Protein AF-A0A4W3HS14-F1 (afdb_monomer_lite)

Sequence (256 aa):
MDSLKFRRQELKYKEGELKEQIVKFEKFLKENDSKRKRAYNKANMEQELIKQKERDILKLLQEMDRIIQQNIKLKKKLQKYAIYLNYMEQVTQLSEEFQEPTVAKARFETLIITRDDLLMSEGENQAAIKEIKNRLTKFVKQKSNDILMYNNDLTNKQNQLERAKMHTMKLEASWTVIQNTAAKRTLVLGTVRMAVQNLHNIVKKEQGLLMECPVGEINGQLDTIQQYLLDLKEMLIDIYKRDTVISASTLLFLKK

Organism: Callorhinchus milii (NCBI:txid7868)

Radius of gyration: 85.55 Å; chains: 1; bounding box: 167×88×229 Å

Secondary structure (DSSP, 8-state):
--HHHHHHHHHHHHHHHHHHHHHHHHHHHHHHHHHHHHHHHHHHHHHHHHHHHHHHHHHHHHHHHHHHHHHHHHHHHHHHHHHHHHHHHHHHHH-SS-SSHHHHHHHHHHHHHHHHHHHHHHHHHHHHHHHHHHHHHHHHHHHHHHHHHHHHHHHHHHHHHHHHHHHHHHHHHHHHHHHHHHHHHHHHHHHHHHHHHHHHHHHHHHHT------TT-HHHHHHHHHHHHHHHHHHHHHHHHHHHHHHHHHHHHT--

pLDDT: mean 87.83, std 13.42, range [42.78, 98.5]

Foldseek 3Di:
DVVVVVVVVVVVVVVVVVVVVVVVVVVVVVVVVVVVVVVVVVVVVVVVVVVVVVVVVVVVVVVVVVVVVVVVVVVVVCVVCVVVLVVLCVVQVVDPVHVHSVVVVVVVVVVVVVVVVVVVVVVVVVVVVVVVVVVVVVVVVVVVVVVVVVVVVVVVVVVVVVVVVVVVVVVVVVVVVVVVVVVVVVVVVVVVLVVLVVLLVVLCVVVVDPDDDDSPCSVVSVVSSVVSVVVVVVVVVVVVVVVVVVVVVVVVVVPD

InterPro domains:
  IPR025252 Domain of unknown function DUF4200 [PF13863] (1-93)
  IPR051147 Cilia- and flagella-associated domain-containing protein [PTHR21683] (1-234)

Structure (mmCIF, N/CA/C/O backbone):
data_AF-A0A4W3HS14-F1
#
_entry.id   AF-A0A4W3HS14-F1
#
loop_
_atom_site.group_PDB
_atom_site.id
_atom_site.type_symbol
_atom_site.label_atom_id
_atom_site.label_alt_id
_atom_site.label_comp_id
_atom_site.label_asym_id
_atom_site.label_entity_id
_atom_site.label_seq_id
_atom_site.pdbx_PDB_ins_code
_atom_site.Cartn_x
_atom_site.Cartn_y
_atom_site.Cartn_z
_atom_site.occupancy
_atom_site.B_iso_or_equiv
_atom_site.auth_seq_id
_atom_site.auth_comp_id
_atom_site.auth_asym_id
_atom_site.auth_atom_id
_atom_site.pdbx_PDB_model_num
ATOM 1 N N . MET A 1 1 ? -63.040 -62.263 114.143 1.00 51.50 1 MET A N 1
ATOM 2 C CA . MET A 1 1 ? -61.989 -62.168 113.098 1.00 51.50 1 MET A CA 1
ATOM 3 C C . MET A 1 1 ? -62.272 -61.051 112.078 1.00 51.50 1 MET A C 1
ATOM 5 O O . MET A 1 1 ? -61.454 -60.833 111.190 1.00 51.50 1 MET A O 1
ATOM 9 N N . ASP A 1 2 ? -63.374 -60.303 112.217 1.00 57.50 2 ASP A N 1
ATOM 10 C CA . ASP A 1 2 ? -63.930 -59.492 111.120 1.00 57.50 2 ASP A CA 1
ATOM 11 C C . ASP A 1 2 ? -63.542 -58.000 111.154 1.00 57.50 2 ASP A C 1
ATOM 13 O O . ASP A 1 2 ? -63.411 -57.381 110.101 1.00 57.50 2 ASP A O 1
ATOM 17 N N . SER A 1 3 ? -63.211 -57.437 112.324 1.00 59.34 3 SER A N 1
ATOM 18 C CA . SER A 1 3 ? -62.750 -56.036 112.457 1.00 59.34 3 SER A CA 1
ATOM 19 C C . SER A 1 3 ? -61.371 -55.789 111.807 1.00 59.34 3 SER A C 1
ATOM 21 O O . SER A 1 3 ? -61.165 -54.802 111.097 1.00 59.34 3 SER A O 1
ATOM 23 N N . LEU A 1 4 ? -60.446 -56.746 111.945 1.00 60.09 4 LEU A N 1
ATOM 24 C CA . LEU A 1 4 ? -59.123 -56.719 111.305 1.00 60.09 4 LEU A CA 1
ATOM 25 C C . LEU A 1 4 ? -59.199 -56.847 109.775 1.00 60.09 4 LEU A C 1
ATOM 27 O O . LEU A 1 4 ? -58.346 -56.304 109.069 1.00 60.09 4 LEU A O 1
ATOM 31 N N . LYS A 1 5 ? -60.222 -57.536 109.250 1.00 66.19 5 LYS A N 1
ATOM 32 C CA . LYS A 1 5 ? -60.463 -57.647 107.804 1.00 66.19 5 LYS A CA 1
ATOM 33 C C . LYS A 1 5 ? -60.993 -56.332 107.232 1.00 66.19 5 LYS A C 1
ATOM 35 O O . LYS A 1 5 ? -60.454 -55.871 106.231 1.00 66.19 5 LYS A O 1
ATOM 40 N N . PHE A 1 6 ? -61.948 -55.693 107.910 1.00 70.62 6 PHE A N 1
ATOM 41 C CA . PHE A 1 6 ? -62.519 -54.410 107.486 1.00 70.62 6 PHE A CA 1
ATOM 42 C C . PHE A 1 6 ? -61.465 -53.292 107.461 1.00 70.62 6 PHE A C 1
ATOM 44 O O . PHE A 1 6 ? -61.328 -52.583 106.466 1.00 70.62 6 PHE A O 1
ATOM 51 N N . ARG A 1 7 ? -60.618 -53.203 108.500 1.00 73.75 7 ARG A N 1
ATOM 52 C CA . ARG A 1 7 ? -59.518 -52.223 108.550 1.00 73.75 7 ARG A CA 1
ATOM 53 C C . ARG A 1 7 ? -58.451 -52.468 107.479 1.00 73.75 7 ARG A C 1
ATOM 55 O O . ARG A 1 7 ? -57.928 -51.511 106.915 1.00 73.75 7 ARG A O 1
ATOM 62 N N . ARG A 1 8 ? -58.148 -53.733 107.154 1.00 73.69 8 ARG A N 1
ATOM 63 C CA . ARG A 1 8 ? -57.271 -54.088 106.019 1.00 73.69 8 ARG A CA 1
ATOM 64 C C . ARG A 1 8 ? -57.873 -53.696 104.669 1.00 73.69 8 ARG A C 1
ATOM 66 O O . ARG A 1 8 ? -57.128 -53.320 103.770 1.00 73.69 8 ARG A O 1
ATOM 73 N N . GLN A 1 9 ? -59.190 -53.797 104.517 1.00 77.81 9 GLN A N 1
ATOM 74 C CA . GLN A 1 9 ? -59.894 -53.436 103.287 1.00 77.81 9 GLN A CA 1
ATOM 75 C C . GLN A 1 9 ? -59.942 -51.915 103.094 1.00 77.81 9 GLN A C 1
ATOM 77 O O . GLN A 1 9 ? -59.647 -51.431 102.006 1.00 77.81 9 GLN A O 1
ATOM 82 N N . GLU A 1 10 ? -60.200 -51.166 104.168 1.00 80.00 10 GLU A N 1
ATOM 83 C CA . GLU A 1 10 ? -60.162 -49.699 104.181 1.00 80.00 10 GLU A CA 1
ATOM 84 C C . GLU A 1 10 ? -58.748 -49.162 103.895 1.00 80.00 10 GLU A C 1
ATOM 86 O O . GLU A 1 10 ? -58.580 -48.242 103.097 1.00 80.00 10 GLU A O 1
ATOM 91 N N . LEU A 1 11 ? -57.714 -49.774 104.492 1.00 78.06 11 LEU A N 1
ATOM 92 C CA . LEU A 1 11 ? -56.315 -49.447 104.197 1.00 78.06 11 LEU A CA 1
ATOM 93 C C . LEU A 1 11 ? -55.962 -49.723 102.735 1.00 78.06 11 LEU A C 1
ATOM 95 O O . LEU A 1 11 ? -55.353 -48.870 102.104 1.00 78.06 11 LEU A O 1
ATOM 99 N N . LYS A 1 12 ? -56.393 -50.859 102.170 1.00 80.12 12 LYS A N 1
ATOM 100 C CA . LYS A 1 12 ? -56.197 -51.154 100.741 1.00 80.12 12 LYS A CA 1
ATOM 101 C C . LYS A 1 12 ? -56.906 -50.156 99.828 1.00 80.12 12 LYS A C 1
ATOM 103 O O . LYS A 1 12 ? -56.355 -49.804 98.791 1.00 80.12 12 LYS A O 1
ATOM 108 N N . TYR A 1 13 ? -58.106 -49.708 100.196 1.00 83.56 13 TYR A N 1
ATOM 109 C CA . TYR A 1 13 ? -58.845 -48.710 99.426 1.00 83.56 13 TYR A CA 1
ATOM 110 C C . TYR A 1 13 ? -58.135 -47.350 99.451 1.00 83.56 13 TYR A C 1
ATOM 112 O O . TYR A 1 13 ? -57.849 -46.792 98.395 1.00 83.56 13 TYR A O 1
ATOM 120 N N . LYS A 1 14 ? -57.745 -46.871 100.641 1.00 83.44 14 LYS A N 1
ATOM 121 C CA . LYS A 1 14 ? -56.976 -45.625 100.802 1.00 83.44 14 LYS A CA 1
ATOM 122 C C . LYS A 1 14 ? -55.606 -45.688 100.126 1.00 83.44 14 LYS A C 1
ATOM 124 O O . LYS A 1 14 ? -55.170 -44.705 99.539 1.00 83.44 14 LYS A O 1
ATOM 129 N N . GLU A 1 15 ? -54.934 -46.837 100.170 1.00 82.50 15 GLU A N 1
ATOM 130 C CA . GLU A 1 15 ? -53.681 -47.064 99.443 1.00 82.50 15 GLU A CA 1
ATOM 131 C C . GLU A 1 15 ? -53.901 -47.041 97.918 1.00 82.50 15 GLU A C 1
ATOM 133 O O . GLU A 1 15 ? -53.071 -46.505 97.186 1.00 82.50 15 GLU A O 1
ATOM 138 N N . GLY A 1 16 ? -55.031 -47.572 97.436 1.00 83.69 16 GLY A N 1
ATOM 139 C CA . GLY A 1 16 ? -55.455 -47.483 96.037 1.00 83.69 16 GLY A CA 1
ATOM 140 C C . GLY A 1 16 ? -55.717 -46.044 95.584 1.00 83.69 16 GLY A C 1
ATOM 141 O O . GLY A 1 16 ? -55.166 -45.624 94.568 1.00 83.69 16 GLY A O 1
ATOM 142 N N . GLU A 1 17 ? -56.470 -45.264 96.366 1.00 85.44 17 GLU A N 1
ATOM 143 C CA . GLU A 1 17 ? -56.709 -43.837 96.098 1.00 85.44 17 GLU A CA 1
ATOM 144 C C . GLU A 1 17 ? -55.413 -43.022 96.102 1.00 85.44 17 GLU A C 1
ATOM 146 O O . GLU A 1 17 ? -55.201 -42.201 95.212 1.00 85.44 17 GLU A O 1
ATOM 151 N N . LEU A 1 18 ? -54.518 -43.261 97.068 1.00 84.06 18 LEU A N 1
ATOM 152 C CA . LEU A 1 18 ? -53.208 -42.607 97.120 1.00 84.06 18 LEU A CA 1
ATOM 153 C C . LEU A 1 18 ? -52.372 -42.924 95.879 1.00 84.06 18 LEU A C 1
ATOM 155 O O . LEU A 1 18 ? -51.790 -42.013 95.293 1.00 84.06 18 LEU A O 1
ATOM 159 N N . LYS A 1 19 ? -52.347 -44.185 95.431 1.00 85.75 19 LYS A N 1
ATOM 160 C CA . LYS A 1 19 ? -51.664 -44.567 94.186 1.00 85.75 19 LYS A CA 1
ATOM 161 C C . LYS A 1 19 ? -52.266 -43.858 92.974 1.00 85.75 19 LYS A C 1
ATOM 163 O O . LYS A 1 19 ? -51.523 -43.371 92.127 1.00 85.75 19 LYS A O 1
ATOM 168 N N . GLU A 1 20 ? -53.587 -43.739 92.899 1.00 87.94 20 GLU A N 1
ATOM 169 C CA . GLU A 1 20 ? -54.255 -43.053 91.791 1.00 87.94 20 GLU A CA 1
ATOM 170 C C . GLU A 1 20 ? -54.002 -41.532 91.798 1.00 87.94 20 GLU A C 1
ATOM 172 O O . GLU A 1 20 ? -53.776 -40.931 90.746 1.00 87.94 20 GLU A O 1
ATOM 177 N N . GLN A 1 21 ? -53.982 -40.909 92.981 1.00 89.06 21 GLN A N 1
ATOM 178 C CA . GLN A 1 21 ? -53.614 -39.502 93.176 1.00 89.06 21 GLN A CA 1
ATOM 179 C C . GLN A 1 21 ? -52.154 -39.245 92.785 1.00 89.06 21 GLN A C 1
ATOM 181 O O . GLN A 1 21 ? -51.881 -38.269 92.089 1.00 89.06 21 GLN A O 1
ATOM 186 N N . ILE A 1 22 ? -51.228 -40.140 93.152 1.00 87.44 22 ILE A N 1
ATOM 187 C CA . ILE A 1 22 ? -49.815 -40.057 92.751 1.00 87.44 22 ILE A CA 1
ATOM 188 C C . ILE A 1 22 ? -49.689 -40.113 91.225 1.00 87.44 22 ILE A C 1
ATOM 190 O O . ILE A 1 22 ? -49.048 -39.243 90.644 1.00 87.44 22 ILE A O 1
ATOM 194 N N . VAL A 1 23 ? -50.371 -41.048 90.553 1.00 89.00 23 VAL A N 1
ATOM 195 C CA . VAL A 1 23 ? -50.351 -41.144 89.080 1.00 89.00 23 VAL A CA 1
ATOM 196 C C . VAL A 1 23 ? -50.932 -39.885 88.421 1.00 89.00 23 VAL A C 1
ATOM 198 O O . VAL A 1 23 ? -50.386 -39.386 87.432 1.00 89.00 23 VAL A O 1
ATOM 201 N N . LYS A 1 24 ? -52.023 -39.325 88.963 1.00 89.94 24 LYS A N 1
ATOM 202 C CA . LYS A 1 24 ? -52.604 -38.058 88.477 1.00 89.94 24 LYS A CA 1
ATOM 203 C C . LYS A 1 24 ? -51.644 -36.882 88.680 1.00 89.94 24 LYS A C 1
ATOM 205 O O . LYS A 1 24 ? -51.517 -36.049 87.782 1.00 89.94 24 LYS A O 1
ATOM 210 N N . PHE A 1 25 ? -50.945 -36.833 89.812 1.00 89.62 25 PHE A N 1
ATOM 211 C CA . PHE A 1 25 ? -49.973 -35.787 90.123 1.00 89.62 25 PHE A CA 1
ATOM 212 C C . PHE A 1 25 ? -48.715 -35.888 89.251 1.00 89.62 25 PHE A C 1
ATOM 214 O O . PHE A 1 25 ? -48.282 -34.884 88.690 1.00 89.62 25 PHE A O 1
ATOM 221 N N . GLU A 1 26 ? -48.178 -37.091 89.038 1.00 90.69 26 GLU A N 1
ATOM 222 C CA . GLU A 1 26 ? -47.082 -37.338 88.092 1.00 90.69 26 GLU A CA 1
ATOM 223 C C . GLU A 1 26 ? -47.464 -36.923 86.667 1.00 90.69 26 GLU A C 1
ATOM 225 O O . GLU A 1 26 ? -46.683 -36.267 85.971 1.00 90.69 26 GLU A O 1
ATOM 230 N N . LYS A 1 27 ? -48.692 -37.242 86.234 1.00 91.56 27 LYS A N 1
ATOM 231 C CA . LYS A 1 27 ? -49.209 -36.804 84.933 1.00 91.56 27 LYS A CA 1
ATOM 232 C C . LYS A 1 27 ? -49.301 -35.277 84.851 1.00 91.56 27 LYS A C 1
ATOM 234 O O . LYS A 1 27 ? -48.866 -34.704 83.853 1.00 91.56 27 LYS A O 1
ATOM 239 N N . PHE A 1 28 ? -49.803 -34.618 85.895 1.00 93.44 28 PHE A N 1
ATOM 240 C CA . PHE A 1 28 ? -49.872 -33.157 85.965 1.00 93.44 28 PHE A CA 1
ATOM 241 C C . PHE A 1 28 ? -48.483 -32.507 85.920 1.00 93.44 28 PHE A C 1
ATOM 243 O O . PHE A 1 28 ? -48.284 -31.570 85.148 1.00 93.44 28 PHE A O 1
ATOM 250 N N . LEU A 1 29 ? -47.510 -33.022 86.682 1.00 93.00 29 LEU A N 1
ATOM 251 C CA . LEU A 1 29 ? -46.123 -32.549 86.653 1.00 93.00 29 LEU A CA 1
ATOM 252 C C . LEU A 1 29 ? -45.527 -32.683 85.249 1.00 93.00 29 LEU A C 1
ATOM 254 O O . LEU A 1 29 ? -45.010 -31.710 84.706 1.00 93.00 29 LEU A O 1
ATOM 258 N N . LYS A 1 30 ? -45.695 -33.844 84.605 1.00 93.50 30 LYS A N 1
ATOM 259 C CA . LYS A 1 30 ? -45.203 -34.088 83.241 1.00 93.50 30 LYS A CA 1
ATOM 260 C C . LYS A 1 30 ? -45.848 -33.159 82.208 1.00 93.50 30 LYS A C 1
ATOM 262 O O . LYS A 1 30 ? -45.176 -32.669 81.298 1.00 93.50 30 LYS A O 1
ATOM 267 N N . GLU A 1 31 ? -47.149 -32.899 82.326 1.00 93.31 31 GLU A N 1
ATOM 268 C CA . GLU A 1 31 ? -47.858 -31.956 81.457 1.00 93.31 31 GLU A CA 1
ATOM 269 C C . GLU A 1 31 ? -47.435 -30.504 81.704 1.00 93.31 31 GLU A C 1
ATOM 271 O O . GLU A 1 31 ? -47.282 -29.745 80.741 1.00 93.31 31 GLU A O 1
ATOM 276 N N . ASN A 1 32 ? -47.224 -30.111 82.962 1.00 94.81 32 ASN A N 1
ATOM 277 C CA . ASN A 1 32 ? -46.751 -28.779 83.323 1.00 94.81 32 ASN A CA 1
ATOM 278 C C . ASN A 1 32 ? -45.323 -28.547 82.817 1.00 94.81 32 ASN A C 1
ATOM 280 O O . ASN A 1 32 ? -45.087 -27.560 82.123 1.00 94.81 32 ASN A O 1
ATOM 284 N N . ASP A 1 33 ? -44.417 -29.503 83.027 1.00 94.38 33 ASP A N 1
ATOM 285 C CA . ASP A 1 33 ? -43.055 -29.465 82.492 1.00 94.38 33 ASP A CA 1
ATOM 286 C C . ASP A 1 33 ? -43.054 -29.405 80.961 1.00 94.38 33 ASP A C 1
ATOM 288 O O . ASP A 1 33 ? -42.307 -28.629 80.364 1.00 94.38 33 ASP A O 1
ATOM 292 N N . SER A 1 34 ? -43.947 -30.146 80.297 1.00 94.69 34 SER A N 1
ATOM 293 C CA . SER A 1 34 ? -44.130 -30.065 78.843 1.00 94.69 34 SER A CA 1
ATOM 294 C C . SER A 1 34 ? -44.648 -28.693 78.387 1.00 94.69 34 SER A C 1
ATOM 296 O O . SER A 1 34 ? -44.198 -28.161 77.368 1.00 94.69 34 SER A O 1
ATOM 298 N N . LYS A 1 35 ? -45.575 -28.068 79.128 1.00 95.19 35 LYS A N 1
ATOM 299 C CA . LYS A 1 35 ? -46.043 -26.695 78.857 1.00 95.19 35 LYS A CA 1
ATOM 300 C C . LYS A 1 35 ? -44.925 -25.675 79.080 1.00 95.19 35 LYS A C 1
ATOM 302 O O . LYS A 1 35 ? -44.703 -24.839 78.207 1.00 95.19 35 LYS A O 1
ATOM 307 N N . ARG A 1 36 ? -44.177 -25.787 80.182 1.00 95.25 36 ARG A N 1
ATOM 308 C CA . ARG A 1 36 ? -43.034 -24.925 80.512 1.00 95.25 36 ARG A CA 1
ATOM 309 C C . ARG A 1 36 ? -41.935 -25.038 79.459 1.00 95.25 36 ARG A C 1
ATOM 311 O O . ARG A 1 36 ? -41.470 -24.017 78.963 1.00 95.25 36 ARG A O 1
ATOM 318 N N . LYS A 1 37 ? -41.582 -26.258 79.044 1.00 95.44 37 LYS A N 1
ATOM 319 C CA . LYS A 1 37 ? -40.597 -26.512 77.983 1.00 95.44 37 LYS A CA 1
ATOM 320 C C . LYS A 1 37 ? -41.048 -25.948 76.635 1.00 95.44 37 LYS A C 1
ATOM 322 O O . LYS A 1 37 ? -40.243 -25.343 75.936 1.00 95.44 37 LYS A O 1
ATOM 327 N N . ARG A 1 38 ? -42.329 -26.091 76.273 1.00 95.31 38 ARG A N 1
ATOM 328 C CA . ARG A 1 38 ? -42.879 -25.487 75.045 1.00 95.31 38 ARG A CA 1
ATOM 329 C C . ARG A 1 38 ? -42.847 -23.962 75.082 1.00 95.31 38 ARG A C 1
ATOM 331 O O . ARG A 1 38 ? -42.415 -23.362 74.105 1.00 95.31 38 ARG A O 1
ATOM 338 N N . ALA A 1 39 ? -43.264 -23.351 76.189 1.00 95.69 39 ALA A N 1
ATOM 339 C CA . ALA A 1 39 ? -43.224 -21.900 76.357 1.00 95.69 39 ALA A CA 1
ATOM 340 C C . ALA A 1 39 ? -41.785 -21.368 76.281 1.00 95.69 39 ALA A C 1
ATOM 342 O O . ALA A 1 39 ? -41.526 -20.418 75.549 1.00 95.69 39 ALA A O 1
ATOM 343 N N . TYR A 1 40 ? -40.844 -22.035 76.956 1.00 96.25 40 TYR A N 1
ATOM 344 C CA . TYR A 1 40 ? -39.422 -21.693 76.913 1.00 96.25 40 TYR A CA 1
ATOM 345 C C . TYR A 1 40 ? -38.837 -21.810 75.498 1.00 96.25 40 TYR A C 1
ATOM 347 O O . TYR A 1 40 ? -38.213 -20.875 75.006 1.00 96.25 40 TYR A O 1
ATOM 355 N N . ASN A 1 41 ? -39.100 -22.918 74.797 1.00 95.56 41 ASN A N 1
ATOM 356 C CA . ASN A 1 41 ? -38.634 -23.098 73.422 1.00 95.56 41 ASN A CA 1
ATOM 357 C C . ASN A 1 41 ? -39.239 -22.061 72.468 1.00 95.56 41 ASN A C 1
ATOM 359 O O . ASN A 1 41 ? -38.525 -21.548 71.613 1.00 95.56 41 ASN A O 1
ATOM 363 N N . LYS A 1 42 ? -40.530 -21.731 72.620 1.00 96.38 42 LYS A N 1
ATOM 364 C CA . LYS A 1 42 ? -41.189 -20.704 71.805 1.00 96.38 42 LYS A CA 1
ATOM 365 C C . LYS A 1 42 ? -40.567 -19.325 72.038 1.00 96.38 42 LYS A C 1
ATOM 367 O O . LYS A 1 42 ? -40.261 -18.646 71.065 1.00 96.38 42 LYS A O 1
ATOM 372 N N . ALA A 1 43 ? -40.319 -18.956 73.295 1.00 96.31 43 ALA A N 1
ATOM 373 C CA . ALA A 1 43 ? -39.652 -17.702 73.635 1.00 96.31 43 ALA A CA 1
ATOM 374 C C . ALA A 1 43 ? -38.232 -17.633 73.044 1.00 96.31 43 ALA A C 1
ATOM 376 O O . ALA A 1 43 ? -37.869 -16.626 72.443 1.00 96.31 43 ALA A O 1
ATOM 377 N N . ASN A 1 44 ? -37.455 -18.718 73.135 1.00 96.12 44 ASN A N 1
ATOM 378 C CA . ASN A 1 44 ? -36.123 -18.779 72.527 1.00 96.12 44 ASN A CA 1
ATOM 379 C C . ASN A 1 44 ? -36.176 -18.686 70.992 1.00 96.12 44 ASN A C 1
ATOM 381 O O . ASN A 1 44 ? -35.362 -17.987 70.395 1.00 96.12 44 ASN A O 1
ATOM 385 N N . MET A 1 45 ? -37.134 -19.356 70.343 1.00 96.44 45 MET A N 1
ATOM 386 C CA . MET A 1 45 ? -37.328 -19.260 68.890 1.00 96.44 45 MET A CA 1
ATOM 387 C C . MET A 1 45 ? -37.702 -17.837 68.458 1.00 96.44 45 MET A C 1
ATOM 389 O O . MET A 1 45 ? -37.150 -17.339 67.480 1.00 96.44 45 MET A O 1
ATOM 393 N N . GLU A 1 46 ? -38.600 -17.169 69.188 1.00 96.19 46 GLU A N 1
ATOM 394 C CA . GLU A 1 46 ? -38.956 -15.768 68.932 1.00 96.19 46 GLU A CA 1
ATOM 395 C C . GLU A 1 46 ? -37.749 -14.840 69.125 1.00 96.19 46 GLU A C 1
ATOM 397 O O . GLU A 1 46 ? -37.508 -13.983 68.278 1.00 96.19 46 GLU A O 1
ATOM 402 N N . GLN A 1 47 ? -36.936 -15.045 70.167 1.00 96.69 47 GLN A N 1
ATOM 403 C CA . GLN A 1 47 ? -35.708 -14.269 70.372 1.00 96.69 47 GLN A CA 1
ATOM 404 C C . GLN A 1 47 ? -34.697 -14.445 69.232 1.00 96.69 47 GLN A C 1
ATOM 406 O O . GLN A 1 47 ? -34.133 -13.457 68.761 1.00 96.69 47 GLN A O 1
ATOM 411 N N . GLU A 1 48 ? -34.466 -15.670 68.757 1.00 96.25 48 GLU A N 1
ATOM 412 C CA . GLU A 1 48 ? -33.564 -15.904 67.623 1.00 96.25 48 GLU A CA 1
ATOM 413 C C . GLU A 1 48 ? -34.111 -15.315 66.316 1.00 96.25 48 GLU A C 1
ATOM 415 O O . GLU A 1 48 ? -33.351 -14.735 65.535 1.00 96.25 48 GLU A O 1
ATOM 420 N N . LEU A 1 49 ? -35.431 -15.376 66.104 1.00 97.31 49 LEU A N 1
ATOM 421 C CA . LEU A 1 49 ? -36.077 -14.737 64.960 1.00 97.31 49 LEU A CA 1
ATOM 422 C C . LEU A 1 49 ? -35.906 -13.213 65.001 1.00 97.31 49 LEU A C 1
ATOM 424 O O . LEU A 1 49 ? -35.571 -12.618 63.978 1.00 97.31 49 LEU A O 1
ATOM 428 N N . ILE A 1 50 ? -36.073 -12.584 66.170 1.00 97.06 50 ILE A N 1
ATOM 429 C CA . ILE A 1 50 ? -35.847 -11.142 66.352 1.00 97.06 50 ILE A CA 1
ATOM 430 C C . ILE A 1 50 ? -34.399 -10.788 66.003 1.00 97.06 50 ILE A C 1
ATOM 432 O O . ILE A 1 50 ? -34.181 -9.938 65.143 1.00 97.06 50 ILE A O 1
ATOM 436 N N . LYS A 1 51 ? -33.409 -11.506 66.550 1.00 97.06 51 LYS A N 1
ATOM 437 C CA . LYS A 1 51 ? -31.986 -11.282 66.226 1.00 97.06 51 LYS A CA 1
ATOM 438 C C . LYS A 1 51 ? -31.683 -11.463 64.738 1.00 97.06 51 LYS A C 1
ATOM 440 O O . LYS A 1 51 ? -30.807 -10.799 64.183 1.00 97.06 51 LYS A O 1
ATOM 445 N N . GLN A 1 52 ? -32.343 -12.409 64.068 1.00 97.25 52 GLN A N 1
ATOM 446 C CA . GLN A 1 52 ? -32.203 -12.572 62.622 1.00 97.25 52 GLN A CA 1
ATOM 447 C C . GLN A 1 52 ? -32.775 -11.364 61.875 1.00 97.25 52 GLN A C 1
ATOM 449 O O . GLN A 1 52 ? -32.080 -10.792 61.038 1.00 97.25 52 GLN A O 1
ATOM 454 N N . LYS A 1 53 ? -33.989 -10.927 62.225 1.00 97.25 53 LYS A N 1
ATOM 455 C CA . LYS A 1 53 ? -34.626 -9.757 61.610 1.00 97.25 53 LYS A CA 1
ATOM 456 C C . LYS A 1 53 ? -33.843 -8.471 61.852 1.00 97.25 53 LYS A C 1
ATOM 458 O O . LYS A 1 53 ? -33.693 -7.695 60.919 1.00 97.25 53 LYS A O 1
ATOM 463 N N . GLU A 1 54 ? -33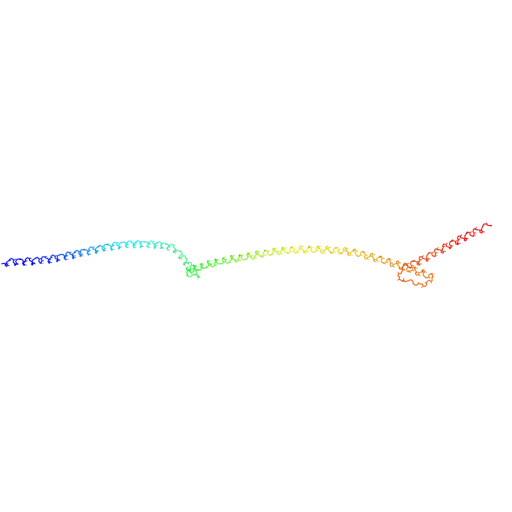.279 -8.269 63.038 1.00 97.38 54 GLU A N 1
ATOM 464 C CA . GLU A 1 54 ? -32.406 -7.125 63.333 1.00 97.38 54 GLU A CA 1
ATOM 465 C C . GLU A 1 54 ? -31.153 -7.115 62.445 1.00 97.38 54 GLU A C 1
ATOM 467 O O . GLU A 1 54 ? -30.794 -6.078 61.886 1.00 97.38 54 GLU A O 1
ATOM 472 N N . ARG A 1 55 ? -30.517 -8.278 62.239 1.00 97.19 55 ARG A N 1
ATOM 473 C CA . ARG A 1 55 ? -29.380 -8.407 61.310 1.00 97.19 55 ARG A CA 1
ATOM 474 C C . ARG A 1 55 ? -29.779 -8.101 59.869 1.00 97.19 55 ARG A C 1
ATOM 476 O O . ARG A 1 55 ? -29.019 -7.444 59.161 1.00 97.19 55 ARG A O 1
ATOM 483 N N . ASP A 1 56 ? -30.947 -8.562 59.438 1.00 97.06 56 ASP A N 1
ATOM 484 C CA . ASP A 1 56 ? -31.450 -8.305 58.087 1.00 97.06 56 ASP A CA 1
ATOM 485 C C . ASP A 1 56 ? -31.803 -6.823 57.893 1.00 97.06 56 ASP A C 1
ATOM 487 O O . ASP A 1 56 ? -31.436 -6.241 56.874 1.00 97.06 56 ASP A O 1
ATOM 491 N N . ILE A 1 57 ? -32.415 -6.178 58.894 1.00 97.94 57 ILE A N 1
ATOM 492 C CA . ILE A 1 57 ? -32.683 -4.732 58.896 1.00 97.94 57 ILE A CA 1
ATOM 493 C C . ILE A 1 57 ? -31.376 -3.952 58.739 1.00 97.94 57 ILE A C 1
ATOM 495 O O . ILE A 1 57 ? -31.292 -3.073 57.885 1.00 97.94 57 ILE A O 1
ATOM 499 N N . LEU A 1 58 ? -30.334 -4.294 59.503 1.00 97.56 58 LEU A N 1
ATOM 500 C CA . LEU A 1 58 ? -29.038 -3.617 59.401 1.00 97.56 58 LEU A CA 1
ATOM 501 C C . LEU A 1 58 ? -28.406 -3.768 58.012 1.00 97.56 58 LEU A C 1
ATOM 503 O O . LEU A 1 58 ? -27.891 -2.791 57.469 1.00 97.56 58 LEU A O 1
ATOM 507 N N . LYS A 1 59 ? -28.469 -4.963 57.411 1.00 97.38 59 LYS A N 1
ATOM 508 C CA . LYS A 1 59 ? -27.970 -5.189 56.044 1.00 97.38 59 LYS A CA 1
ATOM 509 C C . LYS A 1 59 ? -28.738 -4.356 55.019 1.00 97.38 59 LYS A C 1
ATOM 511 O O . LYS A 1 59 ? -28.117 -3.675 54.208 1.00 97.38 59 LYS A O 1
ATOM 516 N N . LEU A 1 60 ? -30.069 -4.366 55.090 1.00 97.94 60 LEU A N 1
ATOM 517 C CA . LEU A 1 60 ? -30.922 -3.604 54.177 1.00 97.94 60 LEU A CA 1
ATOM 518 C C . LEU A 1 60 ? -30.699 -2.094 54.316 1.00 97.94 60 LEU A C 1
ATOM 520 O O . LEU A 1 60 ? -30.635 -1.393 53.310 1.00 97.94 60 LEU A O 1
ATOM 524 N N . LEU A 1 61 ? -30.510 -1.589 55.538 1.00 97.75 61 LEU A N 1
ATOM 525 C CA . LEU A 1 61 ? -30.176 -0.181 55.770 1.00 97.75 61 LEU A CA 1
ATOM 526 C C . LEU A 1 61 ? -28.826 0.198 55.145 1.00 97.75 61 LEU A C 1
ATOM 528 O O . LEU A 1 61 ? -28.708 1.262 54.540 1.00 97.75 61 LEU A O 1
ATOM 532 N N . GLN A 1 62 ? -27.819 -0.676 55.233 1.00 97.56 62 GLN A N 1
ATOM 533 C CA . GLN A 1 62 ? -26.526 -0.450 54.580 1.00 97.56 62 GLN A CA 1
ATOM 534 C C . GLN A 1 62 ? -26.633 -0.465 53.050 1.00 97.56 62 GLN A C 1
ATOM 536 O O . GLN A 1 62 ? -25.997 0.350 52.381 1.00 97.56 62 GLN A O 1
ATOM 541 N N . GLU A 1 63 ? -27.418 -1.375 52.474 1.00 97.56 63 GLU A N 1
ATOM 542 C CA . GLU A 1 63 ? -27.667 -1.407 51.028 1.00 97.56 63 GLU A CA 1
ATOM 543 C C . GLU A 1 63 ? -28.418 -0.163 50.555 1.00 97.56 63 GLU A C 1
ATOM 545 O O . GLU A 1 63 ? -28.035 0.446 49.553 1.00 97.56 63 GLU A O 1
ATOM 550 N N . MET A 1 64 ? -29.430 0.261 51.311 1.00 97.75 64 MET A N 1
ATOM 551 C CA . MET A 1 64 ? -30.177 1.482 51.041 1.00 97.75 64 MET A CA 1
ATOM 552 C C . MET A 1 64 ? -29.253 2.704 51.034 1.00 97.75 64 MET A C 1
ATOM 554 O O . MET A 1 64 ? -29.286 3.476 50.075 1.00 97.75 64 MET A O 1
ATOM 558 N N . ASP A 1 65 ? -28.383 2.857 52.036 1.00 97.81 65 ASP A N 1
ATOM 559 C CA . ASP A 1 65 ? -27.426 3.968 52.068 1.00 97.81 65 ASP A CA 1
ATOM 560 C C . ASP A 1 65 ? -26.457 3.915 50.875 1.00 97.81 65 ASP A C 1
ATOM 562 O O . ASP A 1 65 ? -26.263 4.915 50.182 1.00 97.81 65 ASP A O 1
ATOM 566 N N . ARG A 1 66 ? -25.929 2.733 50.525 1.00 98.00 66 ARG A N 1
ATOM 567 C CA . ARG A 1 66 ? -25.074 2.568 49.333 1.00 98.00 66 ARG A CA 1
ATOM 568 C C . ARG A 1 66 ? -25.771 3.032 48.054 1.00 98.00 66 ARG A C 1
ATOM 570 O O . ARG A 1 66 ? -25.165 3.764 47.267 1.00 98.00 66 ARG A O 1
ATOM 577 N N . ILE A 1 67 ? -27.023 2.628 47.846 1.00 97.88 67 ILE A N 1
ATOM 578 C CA . ILE A 1 67 ? -27.809 3.016 46.667 1.00 97.88 67 ILE A CA 1
ATOM 579 C C . ILE A 1 67 ? -28.071 4.524 46.674 1.00 97.88 67 ILE A C 1
ATOM 581 O O . ILE A 1 67 ? -27.904 5.175 45.641 1.00 97.88 67 ILE A O 1
ATOM 585 N N . ILE A 1 68 ? -28.410 5.112 47.825 1.00 97.94 68 ILE A N 1
ATOM 586 C CA . ILE A 1 68 ? -28.611 6.561 47.962 1.00 97.94 68 ILE A CA 1
ATOM 587 C C . ILE A 1 68 ? -27.332 7.317 47.589 1.00 97.94 68 ILE A C 1
ATOM 589 O O . ILE A 1 68 ? -27.381 8.241 46.773 1.00 97.94 68 ILE A O 1
ATOM 593 N N . GLN A 1 69 ? -26.173 6.895 48.099 1.00 97.62 69 GLN A N 1
ATOM 594 C CA . GLN A 1 69 ? -24.889 7.516 47.769 1.00 97.62 69 GLN A CA 1
ATOM 595 C C . GLN A 1 69 ? -24.555 7.399 46.276 1.00 97.62 69 GLN A C 1
ATOM 597 O O . GLN A 1 69 ? -24.072 8.359 45.667 1.00 97.62 69 GLN A O 1
ATOM 602 N N . GLN A 1 70 ? -24.824 6.247 45.654 1.00 97.38 70 GLN A N 1
ATOM 603 C CA . GLN A 1 70 ? -24.668 6.079 44.206 1.00 97.38 70 GLN A CA 1
ATOM 604 C C . GLN A 1 70 ? -25.599 7.011 43.426 1.00 97.38 70 GLN A C 1
ATOM 606 O O . GLN A 1 70 ? -25.155 7.673 42.488 1.00 97.38 70 GLN A O 1
ATOM 611 N N . ASN A 1 71 ? -26.858 7.126 43.844 1.00 97.69 71 ASN A N 1
ATOM 612 C CA . ASN A 1 71 ? -27.842 7.988 43.202 1.00 97.69 71 ASN A CA 1
ATOM 613 C C . ASN A 1 71 ? -27.437 9.468 43.299 1.00 97.69 71 ASN A C 1
ATOM 615 O O . ASN A 1 71 ? -27.454 10.181 42.299 1.00 97.69 71 ASN A O 1
ATOM 619 N N . ILE A 1 72 ? -26.950 9.916 44.463 1.00 97.69 72 ILE A N 1
ATOM 620 C CA . ILE A 1 72 ? -26.405 11.271 44.647 1.00 97.69 72 ILE A CA 1
ATOM 621 C C . ILE A 1 72 ? -25.214 11.512 43.708 1.00 97.69 72 ILE A C 1
ATOM 623 O O . ILE A 1 72 ? -25.150 12.549 43.044 1.00 97.69 72 ILE A O 1
ATOM 627 N N . LYS A 1 73 ? -24.274 10.561 43.615 1.00 97.31 73 LYS A N 1
ATOM 628 C CA . LYS A 1 73 ? -23.122 10.662 42.700 1.00 97.31 73 LYS A CA 1
ATOM 629 C C . LYS A 1 73 ? -23.565 10.758 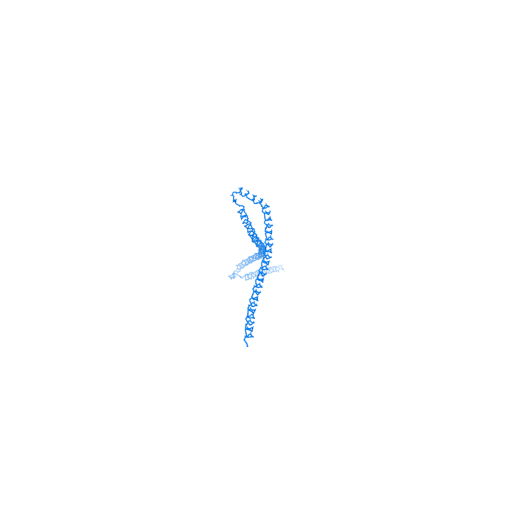41.238 1.00 97.31 73 LYS A C 1
ATOM 631 O O . LYS A 1 73 ? -23.029 11.582 40.498 1.00 97.31 73 LYS A O 1
ATOM 636 N N . LEU A 1 74 ? -24.539 9.948 40.827 1.00 96.81 74 LEU A N 1
ATOM 637 C CA . LEU A 1 74 ? -25.086 9.958 39.470 1.00 96.81 74 LEU A CA 1
ATOM 638 C C . LEU A 1 74 ? -25.833 11.258 39.165 1.00 96.81 74 LEU A C 1
ATOM 640 O O . LEU A 1 74 ? -25.585 11.851 38.121 1.00 96.81 74 LEU A O 1
ATOM 644 N N . LYS A 1 75 ? -26.653 11.765 40.091 1.00 96.56 75 LYS A N 1
ATOM 645 C CA . LYS A 1 75 ? -27.335 13.060 39.942 1.00 96.56 75 LYS A CA 1
ATOM 646 C C . LYS A 1 75 ? -26.352 14.215 39.776 1.00 96.56 75 LYS A C 1
ATOM 648 O O . LYS A 1 75 ? -26.537 15.035 38.883 1.00 96.56 75 LYS A O 1
ATOM 653 N N . LYS A 1 76 ? -25.271 14.249 40.564 1.00 96.38 76 LYS A N 1
ATOM 654 C CA . LYS A 1 76 ? -24.206 15.258 40.405 1.00 96.38 76 LYS A CA 1
ATOM 655 C C . LYS A 1 76 ? -23.541 15.174 39.029 1.00 96.38 76 LYS A C 1
ATOM 657 O O . LYS A 1 76 ? -23.297 16.202 38.403 1.00 96.38 76 LYS A O 1
ATOM 662 N N . LYS A 1 77 ? -23.261 13.960 38.538 1.00 95.62 77 LYS A N 1
ATOM 663 C CA . LYS A 1 77 ? -22.730 13.761 37.179 1.00 95.62 77 LYS A CA 1
ATOM 664 C C . LYS A 1 77 ? -23.723 14.238 36.121 1.00 95.62 77 LYS A C 1
ATOM 666 O O . LYS A 1 77 ? -23.323 14.971 35.228 1.00 95.62 77 LYS A O 1
ATOM 671 N N . LEU A 1 78 ? -24.997 13.877 36.244 1.00 94.88 78 LEU A N 1
ATOM 672 C CA . LEU A 1 78 ? -26.044 14.290 35.312 1.00 94.88 78 LEU A CA 1
ATOM 673 C C . LEU A 1 78 ? -26.158 15.817 35.247 1.00 94.88 78 LEU A C 1
ATOM 675 O O . LEU A 1 78 ? -26.149 16.374 34.159 1.00 94.88 78 LEU A O 1
ATOM 679 N N . GLN A 1 79 ? -26.162 16.497 36.397 1.00 94.25 79 GLN A N 1
ATOM 680 C CA . GLN A 1 79 ? -26.157 17.962 36.458 1.00 94.25 79 GLN A CA 1
ATOM 681 C C . GLN A 1 79 ? -24.924 18.565 35.781 1.00 94.25 79 GLN A C 1
ATOM 683 O O . GLN A 1 79 ? -25.051 19.514 35.014 1.00 94.25 79 GLN A O 1
ATOM 688 N N . LYS A 1 80 ? -23.736 17.990 36.015 1.00 94.88 80 LYS A N 1
ATOM 689 C CA . LYS A 1 80 ? -22.507 18.424 35.341 1.00 94.88 80 LYS A CA 1
ATOM 690 C C . LYS A 1 80 ? -22.613 18.279 33.818 1.00 94.88 80 LYS A C 1
ATOM 692 O O . LYS A 1 80 ? -22.133 19.149 33.100 1.00 94.88 80 LYS A O 1
ATOM 697 N N . TYR A 1 81 ? -23.213 17.193 33.331 1.00 94.06 81 TYR A N 1
ATOM 698 C CA . TYR A 1 81 ? -23.321 16.925 31.897 1.00 94.06 81 TYR A CA 1
ATOM 699 C C . TYR A 1 81 ? -24.527 17.587 31.214 1.00 94.06 81 TYR A C 1
ATOM 701 O O . TYR A 1 81 ? -24.522 17.710 29.992 1.00 94.06 81 TYR A O 1
ATOM 709 N N . ALA A 1 82 ? -25.518 18.065 31.973 1.00 93.75 82 ALA A N 1
ATOM 710 C CA . ALA A 1 82 ? -26.717 18.718 31.443 1.00 93.75 82 ALA A CA 1
ATOM 711 C C . ALA A 1 82 ? -26.392 19.934 30.562 1.00 93.75 82 ALA A C 1
ATOM 713 O O . ALA A 1 82 ? -27.095 20.195 29.592 1.00 93.75 82 ALA A O 1
ATOM 714 N N . ILE A 1 83 ? -25.289 20.634 30.852 1.00 93.75 83 ILE A N 1
ATOM 715 C CA . ILE A 1 83 ? -24.820 21.773 30.051 1.00 93.75 83 ILE A CA 1
ATOM 716 C C . ILE A 1 83 ? -24.538 21.345 28.602 1.00 93.75 83 ILE A C 1
ATOM 718 O O . ILE A 1 83 ? -24.918 22.052 27.673 1.00 93.75 83 ILE A O 1
ATOM 722 N N . TYR A 1 84 ? -23.916 20.180 28.395 1.00 91.56 84 TYR A N 1
ATOM 723 C CA . TYR A 1 84 ? -23.605 19.685 27.051 1.00 91.56 84 TYR A CA 1
ATOM 724 C C . TYR A 1 84 ? -24.855 19.226 26.306 1.00 91.56 84 TYR A C 1
ATOM 726 O O . TYR A 1 84 ? -24.945 19.446 25.104 1.00 91.56 84 TYR A O 1
ATOM 734 N N . LEU A 1 85 ? -25.814 18.614 27.010 1.00 88.94 85 LEU A N 1
ATOM 735 C CA . LEU A 1 85 ? -27.089 18.231 26.406 1.00 88.94 85 LEU A CA 1
ATOM 736 C C . LEU A 1 85 ? -27.861 19.474 25.952 1.00 88.94 85 LEU A C 1
ATOM 738 O O . LEU A 1 85 ? -28.203 19.552 24.781 1.00 88.94 85 LEU A O 1
ATOM 742 N N . ASN A 1 86 ? -28.025 20.475 26.825 1.00 90.69 86 ASN A N 1
ATOM 743 C CA . ASN A 1 86 ? -28.688 21.736 26.475 1.00 90.69 86 ASN A CA 1
ATOM 744 C C . ASN A 1 86 ? -28.001 22.439 25.300 1.00 90.69 86 ASN A C 1
ATOM 746 O O . ASN A 1 86 ? -28.671 22.961 24.416 1.00 90.69 86 ASN A O 1
ATOM 750 N N . TYR A 1 87 ? -26.666 22.459 25.283 1.00 90.62 87 TYR A N 1
ATOM 751 C CA . TYR A 1 87 ? -25.920 23.017 24.160 1.00 90.62 87 TYR A CA 1
ATOM 752 C C . TYR A 1 87 ? -26.207 22.256 22.859 1.00 90.62 87 TYR A C 1
ATOM 754 O O . TYR A 1 87 ? -26.511 22.876 21.845 1.00 90.62 87 TYR A O 1
ATOM 762 N N . MET A 1 88 ? -26.153 20.921 22.882 1.00 89.25 88 MET A N 1
ATOM 763 C CA . MET A 1 88 ? -26.432 20.111 21.694 1.00 89.25 88 MET A CA 1
ATOM 764 C C . MET A 1 88 ? -27.878 20.261 21.227 1.00 89.25 88 MET A C 1
ATOM 766 O O . MET A 1 88 ? -28.094 20.379 20.029 1.00 89.25 88 MET A O 1
ATOM 770 N N . GLU A 1 89 ? -28.844 20.319 22.145 1.00 88.88 89 GLU A N 1
ATOM 771 C CA . GLU A 1 89 ? -30.253 20.577 21.831 1.00 88.88 89 GLU A CA 1
ATOM 772 C C . GLU A 1 89 ? -30.439 21.941 21.154 1.00 88.88 89 GLU A C 1
ATOM 774 O O . GLU A 1 89 ? -31.103 22.019 20.121 1.00 88.88 89 GLU A O 1
ATOM 779 N N . GLN A 1 90 ? -29.797 22.999 21.666 1.00 89.06 90 GLN A N 1
ATOM 780 C CA . GLN A 1 90 ? -29.808 24.326 21.037 1.00 89.06 90 GLN A CA 1
ATOM 781 C C . GLN A 1 90 ? -29.204 24.294 19.629 1.00 89.06 90 GLN A C 1
ATOM 783 O O . GLN A 1 90 ? -29.772 24.859 18.699 1.00 89.06 90 GLN A O 1
ATOM 788 N N . VAL A 1 91 ? -28.071 23.612 19.448 1.00 87.06 91 VAL A N 1
ATOM 789 C CA . VAL A 1 91 ? -27.423 23.481 18.135 1.00 87.06 91 VAL A CA 1
ATOM 790 C C . VAL A 1 91 ? -28.298 22.692 17.158 1.00 87.06 91 VAL A C 1
ATOM 792 O O . VAL A 1 91 ? -28.404 23.084 15.999 1.00 87.06 91 VAL A O 1
ATOM 795 N N . THR A 1 92 ? -28.966 21.624 17.605 1.00 87.00 92 THR A N 1
ATOM 796 C CA . THR A 1 92 ? -29.898 20.864 16.756 1.00 87.00 92 THR A CA 1
ATOM 797 C C . THR A 1 92 ? -31.159 21.650 16.423 1.00 87.00 92 THR A C 1
ATOM 799 O O . THR A 1 92 ? -31.620 21.580 15.298 1.00 87.00 92 THR A O 1
ATOM 802 N N . GLN A 1 93 ? -31.672 22.482 17.333 1.00 85.88 93 GLN A N 1
ATOM 803 C CA . GLN A 1 93 ? -32.811 23.363 17.038 1.00 85.88 93 GLN A CA 1
ATOM 804 C C . GLN A 1 93 ? -32.492 24.411 15.964 1.00 85.88 93 GLN A C 1
ATOM 806 O O . GLN A 1 93 ? -33.380 24.823 15.225 1.00 85.88 93 GLN A O 1
ATOM 811 N N . LEU A 1 94 ? -31.233 24.847 15.883 1.00 85.56 94 LEU A N 1
ATOM 812 C CA . LEU A 1 94 ? -30.760 25.772 14.851 1.00 85.56 94 LEU A CA 1
ATOM 813 C C . LEU A 1 94 ? -30.427 25.071 13.526 1.00 85.56 94 LEU A C 1
ATOM 815 O O . LEU A 1 94 ? -30.237 25.743 12.514 1.00 85.56 94 LEU A O 1
ATOM 819 N N . SER A 1 95 ? -30.310 23.743 13.524 1.00 84.00 95 SER A N 1
ATOM 820 C CA . SER A 1 95 ? -29.934 22.959 12.354 1.00 84.00 95 SER A CA 1
ATOM 821 C C . SER A 1 95 ? -31.163 22.327 11.708 1.00 84.00 95 SER A C 1
ATOM 823 O O . SER A 1 95 ? -31.869 21.544 12.330 1.00 84.00 95 SER A O 1
ATOM 825 N N . GLU A 1 96 ? -31.394 22.598 10.424 1.00 82.06 96 GLU A N 1
ATOM 826 C CA . GLU A 1 96 ? -32.511 21.986 9.687 1.00 82.06 96 GLU A CA 1
ATOM 827 C C . GLU A 1 96 ? -32.284 20.490 9.387 1.00 82.06 96 GLU A C 1
ATOM 829 O O . GLU A 1 96 ? -33.240 19.743 9.184 1.00 82.06 96 GLU A O 1
ATOM 834 N N . GLU A 1 97 ? -31.029 20.024 9.387 1.00 82.44 97 GLU A N 1
ATOM 835 C CA . GLU A 1 97 ? -30.676 18.637 9.044 1.00 82.44 97 GLU A CA 1
ATOM 836 C C . GLU A 1 97 ? -30.815 17.646 10.210 1.00 82.44 97 GLU A C 1
ATOM 838 O O . GLU A 1 97 ? -30.917 16.439 9.977 1.00 82.44 97 GLU A O 1
ATOM 843 N N . PHE A 1 98 ? -30.791 18.114 11.462 1.00 82.50 98 PHE A N 1
ATOM 844 C CA . PHE A 1 98 ? -30.724 17.240 12.635 1.00 82.50 98 PHE A CA 1
ATOM 845 C C . PHE A 1 98 ? -31.803 17.578 13.655 1.00 82.50 98 PHE A C 1
ATOM 847 O O . PHE A 1 98 ? -31.683 18.545 14.397 1.00 82.50 98 PHE A O 1
ATOM 854 N N . GLN A 1 99 ? -32.819 16.718 13.750 1.00 81.25 99 GLN A N 1
ATOM 855 C CA . GLN A 1 99 ? -33.929 16.915 14.687 1.00 81.25 99 GLN A CA 1
ATOM 856 C C . GLN A 1 99 ? -33.585 16.547 16.139 1.00 81.25 99 GLN A C 1
ATOM 858 O O . GLN A 1 99 ? -34.168 17.111 17.060 1.00 81.25 99 GLN A O 1
ATOM 863 N N . GLU A 1 100 ? -32.627 15.637 16.361 1.00 86.38 100 GLU A N 1
ATOM 864 C CA . GLU A 1 100 ? -32.207 15.214 17.703 1.00 86.38 100 GLU A CA 1
ATOM 865 C C . GLU A 1 100 ? -30.674 15.107 17.837 1.00 86.38 100 GLU A C 1
ATOM 867 O O . GLU A 1 100 ? -29.997 14.656 16.900 1.00 86.38 100 GLU A O 1
ATOM 872 N N . PRO A 1 101 ? -30.103 15.412 19.023 1.00 88.06 101 PRO A N 1
ATOM 873 C CA . PRO A 1 101 ? -28.669 15.250 19.293 1.00 88.06 101 PRO A CA 1
ATOM 874 C C . PRO A 1 101 ? -28.146 13.823 19.076 1.00 88.06 101 PRO A C 1
ATOM 876 O O . PRO A 1 101 ? -26.995 13.618 18.685 1.00 88.06 101 PRO A O 1
ATOM 879 N N . THR A 1 102 ? -28.994 12.827 19.326 1.00 89.44 102 THR A N 1
ATOM 880 C CA . THR A 1 102 ? -28.727 11.394 19.125 1.00 89.44 102 THR A CA 1
ATOM 881 C C . THR A 1 102 ? -28.477 11.067 17.654 1.00 89.44 102 THR A C 1
ATOM 883 O O . THR A 1 102 ? -27.521 10.358 17.338 1.00 89.44 102 THR A O 1
ATOM 886 N N . VAL A 1 103 ? -29.279 11.635 16.750 1.00 89.12 103 VAL A N 1
ATOM 887 C CA . VAL A 1 103 ? -29.158 11.451 15.297 1.00 89.12 103 VAL A CA 1
ATOM 888 C C . VAL A 1 103 ? -27.880 12.105 14.776 1.00 89.12 103 VAL A C 1
ATOM 890 O O . VAL A 1 103 ? -27.131 11.484 14.018 1.00 89.12 103 VAL A O 1
ATOM 893 N N . ALA A 1 104 ? -27.576 13.324 15.235 1.00 88.88 104 ALA A N 1
ATOM 894 C CA . ALA A 1 104 ? -26.334 14.015 14.887 1.00 88.88 104 ALA A CA 1
ATOM 895 C C . ALA A 1 104 ? -25.097 13.208 15.317 1.00 88.88 104 ALA A C 1
ATOM 897 O O . ALA A 1 104 ? -24.157 13.032 14.537 1.00 88.88 104 ALA A O 1
ATOM 898 N N . LYS A 1 105 ? -25.124 12.644 16.532 1.00 90.38 105 LYS A N 1
ATOM 899 C CA . LYS A 1 105 ? -24.064 11.767 17.036 1.00 90.38 105 LYS A CA 1
ATOM 900 C C . LYS A 1 105 ? -23.904 10.504 16.180 1.00 90.38 105 LYS A C 1
ATOM 902 O O . LYS A 1 105 ? -22.782 10.188 15.799 1.00 90.38 105 LYS A O 1
ATOM 907 N N . ALA A 1 106 ? -24.992 9.811 15.845 1.00 91.56 106 ALA A N 1
ATOM 908 C CA . ALA A 1 106 ? -24.936 8.586 15.041 1.00 91.56 106 ALA A CA 1
ATOM 909 C C . ALA A 1 106 ? -24.369 8.833 13.629 1.00 91.56 106 ALA A C 1
ATOM 911 O O . ALA A 1 106 ? -23.559 8.049 13.124 1.00 91.56 106 ALA A O 1
ATOM 912 N N . ARG A 1 107 ? -24.736 9.958 12.995 1.00 91.50 107 ARG A N 1
ATOM 913 C CA . ARG A 1 107 ? -24.149 10.359 11.706 1.00 91.50 107 ARG A CA 1
ATOM 914 C C . ARG A 1 107 ? -22.665 10.677 11.849 1.00 91.50 107 ARG A C 1
ATOM 916 O O . ARG A 1 107 ? -21.886 10.270 10.995 1.00 91.50 107 ARG A O 1
ATOM 923 N N . PHE A 1 108 ? -22.265 11.364 12.919 1.00 91.62 108 PHE A N 1
ATOM 924 C CA . PHE A 1 108 ? -20.857 11.648 13.192 1.00 91.62 108 PHE A CA 1
ATOM 925 C C . PHE A 1 108 ? -20.036 10.368 13.401 1.00 91.62 108 PHE A C 1
ATOM 927 O O . PHE A 1 108 ? -18.970 10.231 12.811 1.00 91.62 108 PHE A O 1
ATOM 934 N N . GLU A 1 109 ? -20.548 9.405 14.170 1.00 95.94 109 GLU A N 1
ATOM 935 C CA . GLU A 1 109 ? -19.912 8.091 14.347 1.00 95.94 109 GLU A CA 1
ATOM 936 C C . GLU A 1 109 ? -19.759 7.364 13.003 1.00 95.94 109 GLU A C 1
ATOM 938 O O . GLU A 1 109 ? -18.674 6.888 12.676 1.00 95.94 109 GLU A O 1
ATOM 943 N N . THR A 1 110 ? -20.807 7.369 12.174 1.00 9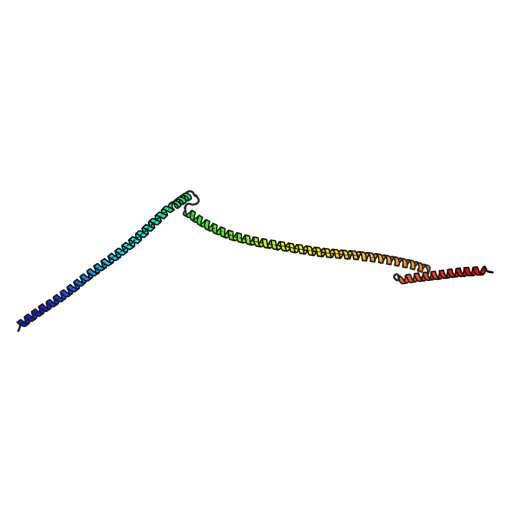6.75 110 THR A N 1
ATOM 944 C CA . THR A 1 110 ? -20.767 6.786 10.822 1.00 96.75 110 THR A CA 1
ATOM 945 C C . THR A 1 110 ? -19.762 7.502 9.916 1.00 96.75 110 THR A C 1
ATOM 947 O O . THR A 1 110 ? -19.068 6.859 9.128 1.00 96.75 110 THR A O 1
ATOM 950 N N . LEU A 1 111 ? -19.649 8.828 10.033 1.00 97.25 111 LEU A N 1
ATOM 951 C CA . LEU A 1 111 ? -18.703 9.628 9.259 1.00 97.25 111 LEU A CA 1
ATOM 952 C C . LEU A 1 111 ? -17.258 9.351 9.680 1.00 97.25 111 LEU A C 1
ATOM 954 O O . LEU A 1 111 ? -16.389 9.297 8.817 1.00 97.25 111 LEU A O 1
ATOM 958 N N . ILE A 1 112 ? -17.000 9.142 10.975 1.00 98.06 112 ILE A N 1
ATOM 959 C CA . ILE A 1 112 ? -15.683 8.713 11.462 1.00 98.06 112 ILE A CA 1
ATOM 960 C C . ILE A 1 112 ? -15.322 7.353 10.873 1.00 98.06 112 ILE A C 1
ATOM 962 O O . ILE A 1 112 ? -14.241 7.225 10.309 1.00 98.06 112 ILE A O 1
ATOM 966 N N . ILE A 1 113 ? -16.228 6.374 10.952 1.00 98.06 113 ILE A N 1
ATOM 967 C CA . ILE A 1 113 ? -15.986 5.030 10.407 1.00 98.06 113 ILE A CA 1
ATOM 968 C C . ILE A 1 113 ? -15.691 5.120 8.907 1.00 98.06 113 ILE A C 1
ATOM 970 O O . ILE A 1 113 ? -14.646 4.668 8.454 1.00 98.06 113 ILE A O 1
ATOM 974 N N . THR A 1 114 ? -16.553 5.810 8.154 1.00 97.69 114 THR A N 1
ATOM 975 C CA . THR A 1 114 ? -16.360 6.009 6.710 1.00 97.69 114 THR A CA 1
ATOM 976 C C . THR A 1 114 ? -15.037 6.714 6.403 1.00 97.69 114 THR A C 1
ATOM 978 O O . THR A 1 114 ? -14.352 6.354 5.451 1.00 97.69 114 THR A O 1
ATOM 981 N N . ARG A 1 115 ? -14.653 7.726 7.191 1.00 97.94 115 ARG A N 1
ATOM 982 C CA . ARG A 1 115 ? -13.375 8.429 7.020 1.00 97.94 115 ARG A CA 1
ATOM 983 C C . ARG A 1 115 ? -12.201 7.479 7.220 1.00 97.94 115 ARG A C 1
ATOM 985 O O . ARG A 1 115 ? -11.258 7.525 6.438 1.00 97.94 115 ARG A O 1
ATOM 992 N N . ASP A 1 116 ? -12.240 6.663 8.263 1.00 98.12 116 ASP A N 1
ATOM 993 C CA . ASP A 1 116 ? -11.153 5.745 8.583 1.00 98.12 116 ASP A CA 1
ATOM 994 C C . ASP A 1 116 ? -11.028 4.654 7.502 1.00 98.12 116 ASP A C 1
ATOM 996 O O . ASP A 1 116 ? -9.919 4.384 7.041 1.00 98.12 116 ASP A O 1
ATOM 1000 N N . ASP A 1 117 ? -12.151 4.138 6.990 1.00 98.12 117 ASP A N 1
ATOM 1001 C CA . ASP A 1 117 ? -12.181 3.214 5.847 1.00 98.12 117 ASP A CA 1
ATOM 1002 C C . ASP A 1 117 ? -11.605 3.854 4.571 1.00 98.12 117 ASP A C 1
ATOM 1004 O O . ASP A 1 117 ? -10.803 3.243 3.859 1.00 98.12 117 ASP A O 1
ATOM 1008 N N . LEU A 1 118 ? -11.970 5.111 4.288 1.00 98.19 118 LEU A N 1
ATOM 1009 C CA . LEU A 1 118 ? -11.441 5.859 3.146 1.00 98.19 118 LEU A CA 1
ATOM 1010 C C . LEU A 1 118 ? -9.934 6.100 3.269 1.00 98.19 118 LEU A C 1
ATOM 1012 O O . LEU A 1 118 ? -9.223 5.937 2.281 1.00 98.19 118 LEU A O 1
ATOM 1016 N N . LEU A 1 119 ? -9.436 6.447 4.459 1.00 98.31 119 LEU A N 1
ATOM 1017 C CA . LEU A 1 119 ? -8.002 6.637 4.700 1.00 98.31 119 LEU A CA 1
ATOM 1018 C C . LEU A 1 119 ? -7.218 5.333 4.518 1.00 98.31 119 LEU A C 1
ATOM 1020 O O . LEU A 1 119 ? -6.131 5.346 3.938 1.00 98.31 119 LEU A O 1
ATOM 1024 N N . MET A 1 120 ? -7.772 4.206 4.970 1.00 98.06 120 MET A N 1
ATOM 1025 C CA . MET A 1 120 ? -7.180 2.887 4.743 1.00 98.06 120 MET A CA 1
ATOM 1026 C C . MET A 1 120 ? -7.125 2.556 3.249 1.00 98.06 120 MET A C 1
ATOM 1028 O O . MET A 1 120 ? -6.054 2.239 2.727 1.00 98.06 120 MET A O 1
ATOM 1032 N N . SER A 1 121 ? -8.247 2.712 2.541 1.00 97.81 121 SER A N 1
ATOM 1033 C CA . SER A 1 121 ? -8.322 2.468 1.097 1.00 97.81 121 SER A CA 1
ATOM 1034 C C . SER A 1 121 ? -7.392 3.390 0.299 1.00 97.81 121 SER A C 1
ATOM 1036 O O . SER A 1 121 ? -6.730 2.958 -0.647 1.00 97.81 121 SER A O 1
ATOM 1038 N N . GLU A 1 122 ? -7.288 4.663 0.685 1.00 97.81 122 GLU A N 1
ATOM 1039 C CA . GLU A 1 122 ? -6.348 5.603 0.079 1.00 97.81 122 GLU A CA 1
ATOM 1040 C C . GLU A 1 122 ? -4.899 5.148 0.286 1.00 97.81 122 GLU A C 1
ATOM 1042 O O . GLU A 1 122 ? -4.116 5.160 -0.666 1.00 97.81 122 GLU A O 1
ATOM 1047 N N . GLY A 1 123 ? -4.544 4.696 1.491 1.00 98.12 123 GLY A N 1
ATOM 1048 C CA . GLY A 1 123 ? -3.215 4.167 1.792 1.00 98.12 123 GLY A CA 1
ATOM 1049 C C . GLY A 1 123 ? -2.838 2.974 0.908 1.00 98.12 123 GLY A C 1
ATOM 1050 O O . GLY A 1 123 ? -1.745 2.946 0.333 1.00 98.12 123 GLY A O 1
ATOM 1051 N N . GLU A 1 124 ? -3.756 2.022 0.733 1.00 98.06 124 GLU A N 1
ATOM 1052 C CA . GLU A 1 124 ? -3.576 0.867 -0.156 1.00 98.06 124 GLU A CA 1
ATOM 1053 C C . GLU A 1 124 ? -3.412 1.292 -1.621 1.00 98.06 124 GLU A C 1
ATOM 1055 O O . GLU A 1 124 ? -2.473 0.866 -2.303 1.00 98.06 124 GLU A O 1
ATOM 1060 N N . ASN A 1 125 ? -4.265 2.202 -2.095 1.00 97.81 125 ASN A N 1
ATOM 1061 C CA . ASN A 1 125 ? -4.189 2.735 -3.454 1.00 97.81 125 ASN A CA 1
ATOM 1062 C C . ASN A 1 125 ? -2.870 3.479 -3.704 1.00 97.81 125 ASN A C 1
ATOM 1064 O O . ASN A 1 125 ? -2.230 3.290 -4.743 1.00 97.81 125 ASN A O 1
ATOM 1068 N N . GLN A 1 126 ? -2.411 4.293 -2.751 1.00 98.06 126 GLN A N 1
ATOM 1069 C CA . GLN A 1 126 ? -1.124 4.979 -2.846 1.00 98.06 126 GLN A CA 1
ATOM 1070 C C . GLN A 1 126 ? 0.047 3.988 -2.879 1.00 98.06 126 GLN A C 1
ATOM 1072 O O . GLN A 1 126 ? 0.992 4.184 -3.654 1.00 98.06 126 GLN A O 1
ATOM 1077 N N . ALA A 1 127 ? -0.011 2.908 -2.093 1.00 98.00 127 ALA A N 1
ATOM 1078 C CA . ALA A 1 127 ? 0.992 1.848 -2.120 1.00 98.00 127 ALA A CA 1
ATOM 1079 C C . ALA A 1 127 ? 1.039 1.147 -3.490 1.00 98.00 127 ALA A C 1
ATOM 1081 O O . ALA A 1 127 ? 2.121 1.031 -4.075 1.00 98.00 127 ALA A O 1
ATOM 1082 N N . ALA A 1 128 ? -0.119 0.786 -4.051 1.00 98.06 128 ALA A N 1
ATOM 1083 C CA . ALA A 1 128 ? -0.222 0.182 -5.380 1.00 98.06 128 ALA A CA 1
ATOM 1084 C C . ALA A 1 128 ? 0.308 1.117 -6.484 1.00 98.06 128 ALA A C 1
ATOM 1086 O O . ALA A 1 128 ? 1.110 0.711 -7.331 1.00 98.06 128 ALA A O 1
ATOM 1087 N N . ILE A 1 129 ? -0.052 2.406 -6.446 1.00 98.25 129 ILE A N 1
ATOM 1088 C CA . ILE A 1 129 ? 0.466 3.415 -7.385 1.00 98.25 129 ILE A CA 1
ATOM 1089 C C . ILE A 1 129 ? 1.989 3.527 -7.272 1.00 98.25 129 ILE A C 1
ATOM 1091 O O . ILE A 1 129 ? 2.686 3.603 -8.289 1.00 98.25 129 ILE A O 1
ATOM 1095 N N . LYS A 1 130 ? 2.529 3.543 -6.049 1.00 98.19 130 LYS A N 1
ATOM 1096 C CA . LYS A 1 130 ? 3.974 3.615 -5.812 1.00 98.19 130 LYS A CA 1
ATOM 1097 C C . LYS A 1 130 ? 4.689 2.383 -6.365 1.00 98.19 130 LYS A C 1
ATOM 1099 O O . LYS A 1 130 ? 5.746 2.526 -6.980 1.00 98.19 130 LYS A O 1
ATOM 1104 N N . GLU A 1 131 ? 4.114 1.194 -6.206 1.00 98.38 131 GLU A N 1
ATOM 1105 C CA . GLU A 1 131 ? 4.655 -0.041 -6.773 1.00 98.38 131 GLU A CA 1
ATOM 1106 C C . GLU A 1 131 ? 4.696 0.007 -8.307 1.00 98.38 131 GLU A C 1
ATOM 1108 O O . GLU A 1 131 ? 5.752 -0.224 -8.906 1.00 98.38 131 GLU A O 1
ATOM 1113 N N . ILE A 1 132 ? 3.589 0.397 -8.947 1.00 98.19 132 ILE A N 1
ATOM 1114 C CA . ILE A 1 132 ? 3.508 0.529 -10.408 1.00 98.19 132 ILE A CA 1
ATOM 1115 C C . ILE A 1 132 ? 4.520 1.566 -10.914 1.00 98.19 132 ILE A C 1
ATOM 1117 O O . ILE A 1 132 ? 5.268 1.287 -11.854 1.00 98.19 132 ILE A O 1
ATOM 1121 N N . LYS A 1 133 ? 4.622 2.735 -10.264 1.00 98.31 133 LYS A N 1
ATOM 1122 C CA . LYS A 1 133 ? 5.616 3.771 -10.603 1.00 98.31 133 LYS A CA 1
ATOM 1123 C C . LYS A 1 133 ? 7.050 3.257 -10.474 1.00 98.31 133 LYS A C 1
ATOM 1125 O O . LYS A 1 133 ? 7.882 3.526 -11.345 1.00 98.31 133 LYS A O 1
ATOM 1130 N N . ASN A 1 134 ? 7.347 2.487 -9.428 1.00 98.38 134 ASN A N 1
ATOM 1131 C CA . ASN A 1 134 ? 8.661 1.876 -9.239 1.00 98.38 134 ASN A CA 1
ATOM 1132 C C . ASN A 1 134 ? 8.973 0.862 -10.345 1.00 98.38 134 ASN A C 1
ATOM 1134 O O . ASN A 1 134 ? 10.075 0.877 -10.900 1.00 98.38 134 ASN A O 1
ATOM 1138 N N . ARG A 1 135 ? 8.008 0.004 -10.699 1.00 98.38 135 ARG A N 1
ATOM 1139 C CA . ARG A 1 135 ? 8.153 -0.972 -11.786 1.00 98.38 135 ARG A CA 1
ATOM 1140 C C . ARG A 1 135 ? 8.371 -0.281 -13.130 1.00 98.38 135 ARG A C 1
ATOM 1142 O O . ARG A 1 135 ? 9.288 -0.660 -13.854 1.00 98.38 135 ARG A O 1
ATOM 1149 N N . LEU A 1 136 ? 7.601 0.766 -13.421 1.00 98.38 136 LEU A N 1
ATOM 1150 C CA . LEU A 1 136 ? 7.761 1.574 -14.629 1.00 98.38 136 LEU A CA 1
ATOM 1151 C C . LEU A 1 136 ? 9.144 2.228 -14.682 1.00 98.38 136 LEU A C 1
ATOM 1153 O O . LEU A 1 136 ? 9.834 2.122 -15.689 1.00 98.38 136 LEU A O 1
ATOM 1157 N N . THR A 1 137 ? 9.594 2.836 -13.583 1.00 98.38 137 THR A N 1
ATOM 1158 C CA . THR A 1 137 ? 10.915 3.480 -13.516 1.00 98.38 137 THR A CA 1
ATOM 1159 C C . THR A 1 137 ? 12.042 2.478 -13.766 1.00 98.38 137 THR A C 1
ATOM 1161 O O . THR A 1 137 ? 12.979 2.771 -14.508 1.00 98.38 137 THR A O 1
ATOM 1164 N N . LYS A 1 138 ? 11.955 1.276 -13.180 1.00 98.25 138 LYS A N 1
ATOM 1165 C CA . LYS A 1 138 ? 12.912 0.189 -13.439 1.00 98.25 138 LYS A CA 1
ATOM 1166 C C . LYS A 1 138 ? 12.897 -0.232 -14.908 1.00 98.25 138 LYS A C 1
ATOM 1168 O O . LYS A 1 138 ? 13.961 -0.345 -15.508 1.00 98.25 138 LYS A O 1
ATOM 1173 N N . PHE A 1 139 ? 11.712 -0.414 -15.486 1.00 98.50 139 PHE A N 1
ATOM 1174 C CA . PHE A 1 139 ? 11.560 -0.802 -16.886 1.00 98.50 139 PHE A CA 1
ATOM 1175 C C . PHE A 1 139 ? 12.136 0.248 -17.843 1.00 98.50 139 PHE A C 1
ATOM 1177 O O . PHE A 1 139 ? 12.901 -0.097 -18.737 1.00 98.50 139 PHE A O 1
ATOM 1184 N N . VAL A 1 140 ? 11.843 1.532 -17.622 1.00 98.31 140 VAL A N 1
ATOM 1185 C CA . VAL A 1 140 ? 12.389 2.635 -18.427 1.00 98.31 140 VAL A CA 1
ATOM 1186 C C . VAL A 1 140 ? 13.913 2.675 -18.333 1.00 98.31 140 VAL A C 1
ATOM 1188 O O . VAL A 1 140 ? 14.577 2.771 -19.361 1.00 98.31 140 VAL A O 1
ATOM 1191 N N . LYS A 1 141 ? 14.487 2.532 -17.130 1.00 98.19 141 LYS A N 1
ATOM 1192 C CA . LYS A 1 141 ? 15.948 2.457 -16.953 1.00 98.19 141 LYS A CA 1
ATOM 1193 C C . LYS A 1 141 ? 16.553 1.278 -17.712 1.00 98.19 141 LYS A C 1
ATOM 1195 O O . LYS A 1 141 ? 17.537 1.456 -18.421 1.00 98.19 141 LYS A O 1
ATOM 1200 N N . GLN A 1 142 ? 15.949 0.095 -17.601 1.00 98.38 142 GLN A N 1
ATOM 1201 C CA . GLN A 1 142 ? 16.405 -1.089 -18.325 1.00 98.38 142 GLN A CA 1
ATOM 1202 C C . GLN A 1 142 ? 16.354 -0.864 -19.839 1.00 98.38 142 GLN A C 1
ATOM 1204 O O . GLN A 1 142 ? 17.342 -1.104 -20.521 1.00 98.38 142 GLN A O 1
ATOM 1209 N N . LYS A 1 143 ? 15.248 -0.330 -20.365 1.00 97.81 143 LYS A N 1
ATOM 1210 C CA . LYS A 1 143 ? 15.118 -0.059 -21.800 1.00 97.81 143 LYS A CA 1
ATOM 1211 C C . LYS A 1 143 ? 16.053 1.032 -22.298 1.00 97.81 143 LYS A C 1
ATOM 1213 O O . LYS A 1 143 ? 16.582 0.904 -23.396 1.00 97.81 143 LYS A O 1
ATOM 1218 N N . SER A 1 144 ? 16.325 2.051 -21.490 1.00 98.12 144 SER A N 1
ATOM 1219 C CA . SER A 1 144 ? 17.352 3.043 -21.808 1.00 98.12 144 SER A CA 1
ATOM 1220 C C . SER A 1 144 ? 18.737 2.400 -21.923 1.00 98.12 144 SER A C 1
ATOM 1222 O O . SER A 1 144 ? 19.484 2.733 -22.838 1.00 98.12 144 SER A O 1
ATOM 1224 N N . ASN A 1 145 ? 19.071 1.459 -21.035 1.00 98.12 145 ASN A N 1
ATOM 1225 C CA . ASN A 1 145 ? 20.331 0.719 -21.110 1.00 98.12 145 ASN A CA 1
ATOM 1226 C C . ASN A 1 145 ? 20.387 -0.186 -22.351 1.00 98.12 145 ASN A C 1
ATOM 1228 O O . ASN A 1 145 ? 21.405 -0.190 -23.039 1.00 98.12 145 ASN A O 1
ATOM 1232 N N . ASP A 1 146 ? 19.295 -0.892 -22.671 1.00 98.12 146 ASP A N 1
ATOM 1233 C CA . ASP A 1 146 ? 19.191 -1.717 -23.884 1.00 98.12 146 ASP A CA 1
ATOM 1234 C C . ASP A 1 146 ? 19.446 -0.863 -25.143 1.00 98.12 146 ASP A C 1
ATOM 1236 O O . ASP A 1 146 ? 20.229 -1.247 -26.009 1.00 98.12 146 ASP A O 1
ATOM 1240 N N . ILE A 1 147 ? 18.838 0.328 -25.232 1.00 98.31 147 ILE A N 1
ATOM 1241 C CA . ILE A 1 147 ? 19.036 1.264 -26.354 1.00 98.31 147 ILE A CA 1
ATOM 1242 C C . ILE A 1 147 ? 20.504 1.691 -26.467 1.00 98.31 147 ILE A C 1
ATOM 1244 O O . ILE A 1 147 ? 21.052 1.706 -27.568 1.00 98.31 147 ILE A O 1
ATOM 1248 N N . LEU A 1 148 ? 21.159 2.019 -25.348 1.00 98.06 148 LEU A N 1
ATOM 1249 C CA . LEU A 1 148 ? 22.580 2.380 -25.351 1.00 98.06 148 LEU A CA 1
ATOM 1250 C C . LEU A 1 148 ? 23.459 1.222 -25.839 1.00 98.06 148 LEU A C 1
ATOM 1252 O O . LEU A 1 148 ? 24.372 1.442 -26.633 1.00 98.06 148 LEU A O 1
ATOM 1256 N N . MET A 1 149 ? 23.160 -0.007 -25.413 1.00 98.00 149 MET A N 1
ATOM 1257 C CA . MET A 1 149 ? 23.861 -1.204 -25.877 1.00 98.00 149 MET A CA 1
ATOM 1258 C C . MET A 1 149 ? 23.684 -1.400 -27.389 1.00 98.00 149 MET A C 1
ATOM 1260 O O . MET A 1 149 ? 24.677 -1.526 -28.103 1.00 98.00 149 MET A O 1
ATOM 1264 N N . TYR A 1 150 ? 22.450 -1.329 -27.898 1.00 98.12 150 TYR A N 1
ATOM 1265 C CA . TYR A 1 150 ? 22.186 -1.464 -29.333 1.00 98.12 150 TYR A CA 1
ATOM 1266 C C . TYR A 1 150 ? 22.831 -0.353 -30.169 1.00 98.12 150 TYR A C 1
ATOM 1268 O O . TYR A 1 150 ? 23.320 -0.626 -31.263 1.00 98.12 150 TYR A O 1
ATOM 1276 N N . ASN A 1 151 ? 22.888 0.883 -29.668 1.00 98.25 151 ASN A N 1
ATOM 1277 C CA . ASN A 1 151 ? 23.580 1.980 -30.351 1.00 98.25 151 ASN A CA 1
ATOM 1278 C C . ASN A 1 151 ? 25.095 1.751 -30.428 1.00 98.25 151 ASN A C 1
ATOM 1280 O O . ASN A 1 151 ? 25.711 2.020 -31.464 1.00 98.25 151 ASN A O 1
ATOM 1284 N N . ASN A 1 152 ? 25.699 1.221 -29.362 1.00 98.06 152 ASN A N 1
ATOM 1285 C CA . ASN A 1 152 ? 27.109 0.834 -29.381 1.00 98.06 152 ASN A CA 1
ATOM 1286 C C . ASN A 1 152 ? 27.360 -0.293 -30.392 1.00 98.06 152 ASN A C 1
ATOM 1288 O O . ASN A 1 152 ? 28.304 -0.215 -31.182 1.00 98.06 152 ASN A O 1
ATOM 1292 N N . ASP A 1 153 ? 26.491 -1.304 -30.429 1.00 98.12 153 ASP A N 1
ATOM 1293 C CA . ASP A 1 153 ? 26.591 -2.401 -31.394 1.00 98.12 153 ASP A CA 1
ATOM 1294 C C . ASP A 1 153 ? 26.424 -1.915 -32.835 1.00 98.12 153 ASP A C 1
ATOM 1296 O O . ASP A 1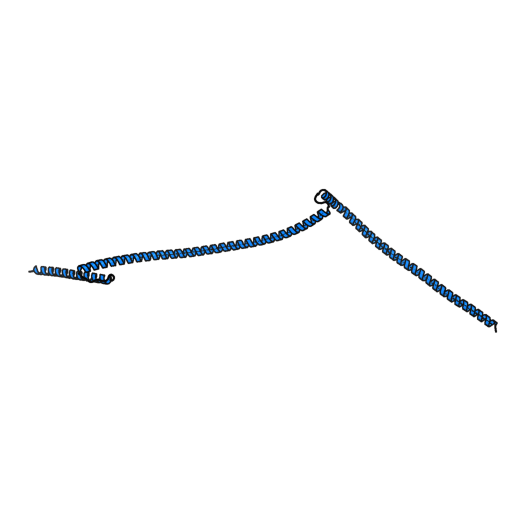 153 ? 27.212 -2.287 -33.708 1.00 98.12 153 ASP A O 1
ATOM 1300 N N . LEU A 1 154 ? 25.454 -1.033 -33.086 1.00 98.25 154 LEU A N 1
ATOM 1301 C CA . LEU A 1 154 ? 25.246 -0.403 -34.387 1.00 98.25 154 LEU A CA 1
ATOM 1302 C C . LEU A 1 154 ? 26.500 0.350 -34.838 1.00 98.25 154 LEU A C 1
ATOM 1304 O O . LEU A 1 154 ? 26.969 0.140 -35.957 1.00 98.25 154 LEU A O 1
ATOM 1308 N N . THR A 1 155 ? 27.082 1.159 -33.952 1.00 98.19 155 THR A N 1
ATOM 1309 C CA . THR A 1 155 ? 28.322 1.900 -34.219 1.00 98.19 155 THR A CA 1
ATOM 1310 C C . THR A 1 155 ? 29.473 0.945 -34.547 1.00 98.19 155 THR A C 1
ATOM 1312 O O . THR A 1 155 ? 30.205 1.137 -35.520 1.00 98.19 155 THR A O 1
ATOM 1315 N N . ASN A 1 156 ? 29.610 -0.152 -33.797 1.00 98.19 156 ASN A N 1
ATOM 1316 C CA . ASN A 1 156 ? 30.614 -1.179 -34.074 1.00 98.19 156 ASN A CA 1
ATOM 1317 C C . ASN A 1 156 ? 30.419 -1.831 -35.448 1.00 98.19 156 ASN A C 1
ATOM 1319 O O . ASN A 1 156 ? 31.393 -2.026 -36.181 1.00 98.19 156 ASN A O 1
ATOM 1323 N N . LYS A 1 157 ? 29.176 -2.152 -35.823 1.00 98.00 157 LYS A N 1
ATOM 1324 C CA . LYS A 1 157 ? 28.856 -2.730 -37.135 1.00 98.00 157 LYS A CA 1
ATOM 1325 C C . LYS A 1 157 ? 29.086 -1.740 -38.275 1.00 98.00 157 LYS A C 1
ATOM 1327 O O . LYS A 1 157 ? 29.652 -2.137 -39.291 1.00 98.00 157 LYS A O 1
ATOM 1332 N N . GLN A 1 158 ? 28.744 -0.464 -38.099 1.00 97.94 158 GLN A N 1
ATOM 1333 C CA . GLN A 1 158 ? 29.058 0.599 -39.061 1.00 97.94 158 GLN A CA 1
ATOM 1334 C C . GLN A 1 158 ? 30.572 0.720 -39.276 1.00 97.94 158 GLN A C 1
ATOM 1336 O O . GLN A 1 158 ? 31.033 0.652 -40.413 1.00 97.94 158 GLN A O 1
ATOM 1341 N N . ASN A 1 159 ? 31.359 0.747 -38.198 1.00 98.12 159 ASN A N 1
ATOM 1342 C CA . ASN A 1 159 ? 32.821 0.792 -38.277 1.00 98.12 159 ASN A CA 1
ATOM 1343 C C . ASN A 1 159 ? 33.429 -0.440 -38.972 1.00 98.12 159 ASN A C 1
ATOM 1345 O O . ASN A 1 159 ? 34.466 -0.341 -39.631 1.00 98.12 159 ASN A O 1
ATOM 1349 N N . GLN A 1 160 ? 32.838 -1.627 -38.800 1.00 98.06 160 GLN A N 1
ATOM 1350 C CA . GLN A 1 160 ? 33.263 -2.838 -39.516 1.00 98.06 160 GLN A CA 1
ATOM 1351 C C . GLN A 1 160 ? 32.945 -2.735 -41.010 1.00 98.06 160 GLN A C 1
ATOM 1353 O O . GLN A 1 160 ? 33.799 -3.047 -41.842 1.00 98.06 160 GLN A O 1
ATOM 1358 N N . LEU A 1 161 ? 31.747 -2.253 -41.349 1.00 98.19 161 LEU A N 1
ATOM 1359 C CA . LEU A 1 161 ? 31.325 -2.049 -42.731 1.00 98.19 161 LEU A CA 1
ATOM 1360 C C . LEU A 1 161 ? 32.218 -1.032 -43.448 1.00 98.19 161 LEU A C 1
ATOM 1362 O O . LEU A 1 161 ? 32.665 -1.293 -44.562 1.00 98.19 161 LEU A O 1
ATOM 1366 N N . GLU A 1 162 ? 32.510 0.105 -42.821 1.00 98.12 162 GLU A N 1
ATOM 1367 C CA . GLU A 1 162 ? 33.401 1.120 -43.389 1.00 98.12 162 GLU A CA 1
ATOM 1368 C C . GLU A 1 162 ? 34.810 0.574 -43.620 1.00 98.12 162 GLU A C 1
ATOM 1370 O O . GLU A 1 162 ? 35.381 0.782 -44.690 1.00 98.12 162 GLU A O 1
ATOM 1375 N N . ARG A 1 163 ? 35.350 -0.207 -42.675 1.00 97.81 163 ARG A N 1
ATOM 1376 C CA . ARG A 1 163 ? 36.643 -0.886 -42.851 1.00 97.81 163 ARG A CA 1
ATOM 1377 C C . ARG A 1 163 ? 36.645 -1.841 -44.043 1.00 97.81 163 ARG A C 1
ATOM 1379 O O . ARG A 1 163 ? 37.578 -1.799 -44.846 1.00 97.81 163 ARG A O 1
ATOM 1386 N N . ALA A 1 164 ? 35.604 -2.659 -44.188 1.00 97.50 164 ALA A N 1
ATOM 1387 C CA . ALA A 1 164 ? 35.469 -3.574 -45.320 1.00 97.50 164 ALA A CA 1
ATOM 1388 C C . ALA A 1 164 ? 35.337 -2.821 -46.657 1.00 97.50 164 ALA A C 1
ATOM 1390 O O . ALA A 1 164 ? 35.996 -3.180 -47.635 1.00 97.50 164 ALA A O 1
ATOM 1391 N N . LYS A 1 165 ? 34.553 -1.735 -46.693 1.00 97.75 165 LYS A N 1
ATOM 1392 C CA . LYS A 1 165 ? 34.419 -0.865 -47.872 1.00 97.75 165 LYS A CA 1
ATOM 1393 C C . LYS A 1 165 ? 35.749 -0.226 -48.259 1.00 97.75 165 LYS A C 1
ATOM 1395 O O . LYS A 1 165 ? 36.146 -0.324 -49.414 1.00 97.75 165 LYS A O 1
ATOM 1400 N N . MET A 1 166 ? 36.473 0.354 -47.301 1.00 97.56 166 MET A N 1
ATOM 1401 C CA . MET A 1 166 ? 37.798 0.933 -47.549 1.00 97.56 166 MET A CA 1
ATOM 1402 C C . MET A 1 166 ? 38.784 -0.106 -48.089 1.00 97.56 166 MET A C 1
ATOM 1404 O O . MET A 1 166 ? 39.572 0.197 -48.983 1.00 97.56 166 MET A O 1
ATOM 1408 N N . HIS A 1 167 ? 38.758 -1.333 -47.561 1.00 97.62 167 HIS A N 1
ATOM 1409 C CA . HIS A 1 167 ? 39.602 -2.411 -48.070 1.00 97.62 167 HIS A CA 1
ATOM 1410 C C . HIS A 1 167 ? 39.235 -2.792 -49.510 1.00 97.62 167 HIS A C 1
ATOM 1412 O O . HIS A 1 167 ? 40.119 -2.883 -50.359 1.00 97.62 167 HIS A O 1
ATOM 1418 N N . THR A 1 168 ? 37.940 -2.929 -49.795 1.00 97.25 168 THR A N 1
ATOM 1419 C CA . THR A 1 168 ? 37.426 -3.235 -51.139 1.00 97.25 168 THR A CA 1
ATOM 1420 C C . THR A 1 168 ? 37.834 -2.158 -52.141 1.00 97.25 168 THR A C 1
ATOM 1422 O O . THR A 1 168 ? 38.430 -2.479 -53.162 1.00 97.25 168 THR A O 1
ATOM 1425 N N . MET A 1 169 ? 37.653 -0.878 -51.800 1.00 97.31 169 MET A N 1
ATOM 1426 C CA . MET A 1 169 ? 38.072 0.250 -52.642 1.00 97.31 169 MET A CA 1
ATOM 1427 C C . MET A 1 169 ? 39.574 0.221 -52.962 1.00 97.31 169 MET A C 1
ATOM 1429 O O . MET A 1 169 ? 39.977 0.503 -54.089 1.00 97.31 169 MET A O 1
ATOM 1433 N N . LYS A 1 170 ? 40.428 -0.148 -51.995 1.00 97.25 170 LYS A N 1
ATOM 1434 C CA . LYS A 1 170 ? 41.876 -0.296 -52.235 1.00 97.25 170 LYS A CA 1
ATOM 1435 C C . LYS A 1 170 ? 42.180 -1.426 -53.218 1.00 97.25 170 LYS A C 1
ATOM 1437 O O . LYS A 1 170 ? 43.042 -1.262 -54.082 1.00 97.25 170 LYS A O 1
ATOM 1442 N N . LEU A 1 171 ? 41.493 -2.561 -53.086 1.00 97.00 171 LEU A N 1
ATOM 1443 C CA . LEU A 1 171 ? 41.650 -3.690 -54.002 1.00 97.00 171 LEU A CA 1
ATOM 1444 C C . LEU A 1 171 ? 41.156 -3.341 -55.408 1.00 97.00 171 LEU A C 1
ATOM 1446 O O . LEU A 1 171 ? 41.868 -3.613 -56.368 1.00 97.00 171 LEU A O 1
ATOM 1450 N N . GLU A 1 172 ? 40.006 -2.679 -55.535 1.00 97.12 172 GLU A N 1
ATOM 1451 C CA . GLU A 1 172 ? 39.465 -2.207 -56.816 1.00 97.12 172 GLU A CA 1
ATOM 1452 C C . GLU A 1 172 ? 40.402 -1.208 -57.506 1.00 97.12 172 GLU A C 1
ATOM 1454 O O . GLU A 1 172 ? 40.632 -1.299 -58.714 1.00 97.12 172 GLU A O 1
ATOM 1459 N N . ALA A 1 173 ? 41.008 -0.289 -56.747 1.00 96.75 173 ALA A N 1
ATOM 1460 C CA . ALA A 1 173 ? 41.998 0.641 -57.281 1.00 96.75 173 ALA A CA 1
ATOM 1461 C C . ALA A 1 173 ? 43.237 -0.099 -57.814 1.00 96.75 173 ALA A C 1
ATOM 1463 O O . ALA A 1 173 ? 43.670 0.148 -58.941 1.00 96.75 173 ALA A O 1
ATOM 1464 N N . SER A 1 174 ? 43.778 -1.049 -57.041 1.00 96.56 174 SER A N 1
ATOM 1465 C CA . SER A 1 174 ? 44.903 -1.891 -57.475 1.00 96.56 174 SER A CA 1
ATOM 1466 C C . SER A 1 174 ? 44.546 -2.722 -58.713 1.00 96.56 174 SER A C 1
ATOM 1468 O O . SER A 1 174 ? 45.297 -2.754 -59.690 1.00 96.56 174 SER A O 1
ATOM 1470 N N . TRP A 1 175 ? 43.355 -3.324 -58.722 1.00 96.81 175 TRP A N 1
ATOM 1471 C CA . TRP A 1 175 ? 42.828 -4.086 -59.849 1.00 96.81 175 TRP A CA 1
ATOM 1472 C C . TRP A 1 175 ? 42.723 -3.234 -61.116 1.00 96.81 175 TRP A C 1
ATOM 1474 O O . TRP A 1 175 ? 43.181 -3.650 -62.177 1.00 96.81 175 TRP A O 1
ATOM 1484 N N . THR A 1 176 ? 42.219 -2.005 -60.997 1.00 97.25 176 THR A N 1
ATOM 1485 C CA . THR A 1 176 ? 42.128 -1.051 -62.111 1.00 97.25 176 THR A CA 1
ATOM 1486 C C . THR A 1 176 ? 43.510 -0.728 -62.685 1.00 97.25 176 THR A C 1
ATOM 1488 O O . THR A 1 176 ? 43.685 -0.674 -63.904 1.00 97.25 176 THR A O 1
ATOM 1491 N N . VAL A 1 177 ? 44.529 -0.555 -61.834 1.00 96.88 177 VAL A N 1
ATOM 1492 C CA . VAL A 1 177 ? 45.918 -0.339 -62.280 1.00 96.88 177 VAL A CA 1
ATOM 1493 C C . VAL A 1 177 ? 46.457 -1.559 -63.028 1.00 96.88 177 VAL A C 1
ATOM 1495 O O . VAL A 1 177 ? 47.055 -1.402 -64.098 1.00 96.88 177 VAL A O 1
ATOM 1498 N N . ILE A 1 178 ? 46.230 -2.768 -62.508 1.00 95.94 178 ILE A N 1
ATOM 1499 C CA . ILE A 1 178 ? 46.642 -4.020 -63.158 1.00 95.94 178 ILE A CA 1
ATOM 1500 C C . ILE A 1 178 ? 45.953 -4.159 -64.517 1.00 95.94 178 ILE A C 1
ATOM 1502 O O . ILE A 1 178 ? 46.629 -4.390 -65.518 1.00 95.94 178 ILE A O 1
ATOM 1506 N N . GLN A 1 179 ? 44.638 -3.950 -64.575 1.00 96.56 179 GLN A N 1
ATOM 1507 C CA . GLN A 1 179 ? 43.850 -4.036 -65.801 1.00 96.56 179 GLN A CA 1
ATOM 1508 C C . GLN A 1 179 ? 44.322 -3.020 -66.848 1.00 96.56 179 GLN A C 1
ATOM 1510 O O . GLN A 1 179 ? 44.563 -3.391 -67.996 1.00 96.56 179 GLN A O 1
ATOM 1515 N N . ASN A 1 180 ? 44.540 -1.761 -66.457 1.00 96.25 180 ASN A N 1
ATOM 1516 C CA . ASN A 1 180 ? 45.077 -0.729 -67.346 1.00 96.25 180 ASN A CA 1
ATOM 1517 C C . ASN A 1 180 ? 46.484 -1.076 -67.848 1.00 96.25 180 ASN A C 1
ATOM 1519 O O . ASN A 1 180 ? 46.810 -0.846 -69.012 1.00 96.25 180 ASN A O 1
ATOM 1523 N N . THR A 1 181 ? 47.329 -1.644 -66.986 1.00 96.44 181 THR A N 1
ATOM 1524 C CA . THR A 1 181 ? 48.682 -2.073 -67.363 1.00 96.44 181 THR A CA 1
ATOM 1525 C C . THR A 1 181 ? 48.640 -3.249 -68.333 1.00 96.44 181 THR A C 1
ATOM 1527 O O . THR A 1 181 ? 49.361 -3.243 -69.332 1.00 96.44 181 THR A O 1
ATOM 1530 N N . ALA A 1 182 ? 47.776 -4.233 -68.084 1.00 96.19 182 ALA A N 1
ATOM 1531 C CA . ALA A 1 182 ? 47.553 -5.357 -68.982 1.00 96.19 182 ALA A CA 1
ATOM 1532 C C . ALA A 1 182 ? 47.035 -4.875 -70.342 1.00 96.19 182 ALA A C 1
ATOM 1534 O O . ALA A 1 182 ? 47.619 -5.227 -71.360 1.00 96.19 182 ALA A O 1
ATOM 1535 N N . ALA A 1 183 ? 46.032 -3.991 -70.371 1.00 95.56 183 ALA A N 1
ATOM 1536 C CA . ALA A 1 183 ? 45.508 -3.403 -71.603 1.00 95.56 183 ALA A CA 1
ATOM 1537 C C . ALA A 1 183 ? 46.597 -2.668 -72.405 1.00 95.56 183 ALA A C 1
ATOM 1539 O O . ALA A 1 183 ? 46.723 -2.887 -73.609 1.00 95.56 183 ALA A O 1
ATOM 1540 N N . LYS A 1 184 ? 47.442 -1.864 -71.740 1.00 96.12 184 LYS A N 1
ATOM 1541 C CA . LYS A 1 184 ? 48.599 -1.205 -72.375 1.00 96.12 184 LYS A CA 1
ATOM 1542 C C . LYS A 1 184 ? 49.588 -2.215 -72.964 1.00 96.12 184 LYS A C 1
ATOM 1544 O O . LYS A 1 184 ? 50.024 -2.037 -74.097 1.00 96.12 184 LYS A O 1
ATOM 1549 N N . ARG A 1 185 ? 49.934 -3.278 -72.228 1.00 95.75 185 ARG A N 1
ATOM 1550 C CA . ARG A 1 185 ? 50.842 -4.333 -72.717 1.00 95.75 185 ARG A CA 1
ATOM 1551 C C . ARG A 1 185 ? 50.247 -5.097 -73.897 1.00 95.75 185 ARG A C 1
ATOM 1553 O O . ARG A 1 185 ? 50.952 -5.320 -74.874 1.00 95.75 185 ARG A O 1
ATOM 1560 N N . THR A 1 186 ? 48.965 -5.447 -73.834 1.00 95.19 186 THR A N 1
ATOM 1561 C CA . THR A 1 186 ? 48.246 -6.106 -74.931 1.00 95.19 186 THR A CA 1
ATOM 1562 C C . THR A 1 186 ? 48.208 -5.224 -76.174 1.00 95.19 186 THR A C 1
ATOM 1564 O O . THR A 1 186 ? 48.439 -5.726 -77.270 1.00 95.19 186 THR A O 1
ATOM 1567 N N . LEU A 1 187 ? 47.992 -3.912 -76.019 1.00 95.25 187 LEU A N 1
ATOM 1568 C CA . LEU A 1 187 ? 48.042 -2.966 -77.133 1.00 95.25 187 LEU A CA 1
ATOM 1569 C C . LEU A 1 187 ? 49.430 -2.939 -77.782 1.00 95.25 187 LEU A C 1
ATOM 1571 O O . LEU A 1 187 ? 49.522 -3.092 -78.994 1.00 95.25 187 LEU A O 1
ATOM 1575 N N . VAL A 1 188 ? 50.501 -2.803 -76.989 1.00 95.25 188 VAL A N 1
ATOM 1576 C CA . VAL A 1 188 ? 51.886 -2.817 -77.499 1.00 95.25 188 VAL A CA 1
ATOM 1577 C C . VAL A 1 188 ? 52.216 -4.142 -78.189 1.00 95.25 188 VAL A C 1
ATOM 1579 O O . VAL A 1 188 ? 52.811 -4.154 -79.261 1.00 95.25 188 VAL A O 1
ATOM 1582 N N . LEU A 1 189 ? 51.809 -5.274 -77.615 1.00 92.38 189 LEU A N 1
ATOM 1583 C CA . LEU A 1 189 ? 52.009 -6.575 -78.249 1.00 92.38 189 LEU A CA 1
ATOM 1584 C C . LEU A 1 189 ? 51.252 -6.668 -79.583 1.00 92.38 189 LEU A C 1
ATOM 1586 O O . LEU A 1 189 ? 51.792 -7.176 -80.563 1.00 92.38 189 LEU A O 1
ATOM 1590 N N . GLY A 1 190 ? 50.026 -6.144 -79.635 1.00 91.00 190 GLY A N 1
ATOM 1591 C CA . GLY A 1 190 ? 49.230 -6.048 -80.855 1.00 91.00 190 GLY A CA 1
ATOM 1592 C C . GLY A 1 190 ? 49.896 -5.183 -81.925 1.00 91.00 190 GLY A C 1
ATOM 1593 O O . GLY A 1 190 ? 49.988 -5.612 -83.072 1.00 91.00 190 GLY A O 1
ATOM 1594 N N . THR A 1 191 ? 50.425 -4.009 -81.563 1.00 92.00 191 THR A N 1
ATOM 1595 C CA . THR A 1 191 ? 51.115 -3.127 -82.518 1.00 92.00 191 THR A CA 1
ATOM 1596 C C . THR A 1 191 ? 52.410 -3.743 -83.037 1.00 92.00 191 THR A C 1
ATOM 1598 O O . THR A 1 191 ? 52.648 -3.702 -84.242 1.00 92.00 191 THR A O 1
ATOM 1601 N N . VAL A 1 192 ? 53.212 -4.376 -82.172 1.00 90.94 192 VAL A N 1
ATOM 1602 C CA . VAL A 1 192 ? 54.411 -5.124 -82.587 1.00 90.94 192 VAL A CA 1
ATOM 1603 C C . VAL A 1 192 ? 54.026 -6.252 -83.539 1.00 90.94 192 VAL A C 1
ATOM 1605 O O . VAL A 1 192 ? 54.606 -6.362 -84.615 1.00 90.94 192 VAL A O 1
ATOM 1608 N N . ARG A 1 193 ? 53.003 -7.046 -83.200 1.00 88.69 193 ARG A N 1
ATOM 1609 C CA . ARG A 1 193 ? 52.507 -8.125 -84.064 1.00 88.69 193 ARG A CA 1
ATOM 1610 C C . ARG A 1 193 ? 52.072 -7.605 -85.435 1.00 88.69 193 ARG A C 1
ATOM 1612 O O . ARG A 1 193 ? 52.414 -8.210 -86.445 1.00 88.69 193 ARG A O 1
ATOM 1619 N N . MET A 1 194 ? 51.351 -6.485 -85.486 1.00 88.19 194 MET A N 1
ATO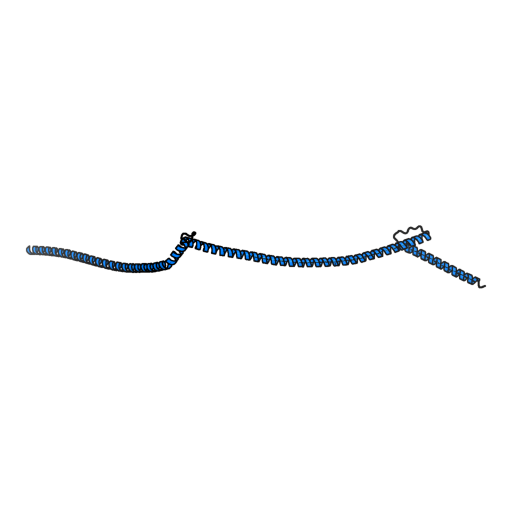M 1620 C CA . MET A 1 194 ? 50.954 -5.855 -86.749 1.00 88.19 194 MET A CA 1
ATOM 1621 C C . MET A 1 194 ? 52.162 -5.360 -87.553 1.00 88.19 194 MET A C 1
ATOM 1623 O O . MET A 1 194 ? 52.205 -5.561 -88.762 1.00 88.19 194 MET A O 1
ATOM 1627 N N . ALA A 1 195 ? 53.157 -4.747 -86.904 1.00 90.06 195 ALA A N 1
ATOM 1628 C CA . ALA A 1 195 ? 54.378 -4.296 -87.570 1.00 90.06 195 ALA A CA 1
ATOM 1629 C C . ALA A 1 195 ? 55.178 -5.471 -88.158 1.00 90.06 195 ALA A C 1
ATOM 1631 O O . ALA A 1 195 ? 55.603 -5.396 -89.309 1.00 90.06 195 ALA A O 1
ATOM 1632 N N . VAL A 1 196 ? 55.321 -6.570 -87.408 1.00 88.69 196 VAL A N 1
ATOM 1633 C CA . VAL A 1 196 ? 55.950 -7.812 -87.887 1.00 88.69 196 VAL A CA 1
ATOM 1634 C C . VAL A 1 196 ? 55.191 -8.378 -89.082 1.00 88.69 196 VAL A C 1
ATOM 1636 O O . VAL A 1 196 ? 55.805 -8.643 -90.110 1.00 88.69 196 VAL A O 1
ATOM 1639 N N . GLN A 1 197 ? 53.864 -8.493 -88.994 1.00 86.50 197 GLN A N 1
ATOM 1640 C CA . GLN A 1 197 ? 53.039 -8.960 -90.109 1.00 86.50 197 GLN A CA 1
ATOM 1641 C C . GLN A 1 197 ? 53.223 -8.078 -91.353 1.00 86.50 197 GLN A C 1
ATOM 1643 O O . GLN A 1 197 ? 53.357 -8.593 -92.462 1.00 86.50 197 GLN A O 1
ATOM 1648 N N . ASN A 1 198 ? 53.252 -6.754 -91.177 1.00 87.31 198 ASN A N 1
ATOM 1649 C CA . ASN A 1 198 ? 53.455 -5.809 -92.271 1.00 87.31 198 ASN A CA 1
ATOM 1650 C C . ASN A 1 198 ? 54.833 -5.984 -92.922 1.00 87.31 198 ASN A C 1
ATOM 1652 O O . ASN A 1 198 ? 54.916 -6.061 -94.145 1.00 87.31 198 ASN A O 1
ATOM 1656 N N . LEU A 1 199 ? 55.903 -6.092 -92.127 1.00 87.31 199 LEU A N 1
ATOM 1657 C CA . LEU A 1 199 ? 57.258 -6.339 -92.632 1.00 87.31 199 LEU A CA 1
ATOM 1658 C C . LEU A 1 199 ? 57.363 -7.692 -93.341 1.00 87.31 199 LEU A C 1
ATOM 1660 O O . LEU A 1 199 ? 57.916 -7.765 -94.435 1.00 87.31 199 LEU A O 1
ATOM 1664 N N . HIS A 1 200 ? 56.781 -8.745 -92.768 1.00 84.69 200 HIS A N 1
ATOM 1665 C CA . HIS A 1 200 ? 56.746 -10.073 -93.375 1.00 84.69 200 HIS A CA 1
ATOM 1666 C C . HIS A 1 200 ? 56.040 -10.043 -94.734 1.00 84.69 200 HIS A C 1
ATOM 1668 O O . HIS A 1 200 ? 56.540 -10.608 -95.701 1.00 84.69 200 HIS A O 1
ATOM 1674 N N . ASN A 1 201 ? 54.918 -9.324 -94.842 1.00 84.19 201 ASN A N 1
ATOM 1675 C CA . ASN A 1 201 ? 54.204 -9.158 -96.107 1.00 84.19 201 ASN A CA 1
ATOM 1676 C C . ASN A 1 201 ? 55.043 -8.414 -97.164 1.00 84.19 201 ASN A C 1
ATOM 1678 O O . ASN A 1 201 ? 54.952 -8.749 -98.344 1.00 84.19 201 ASN A O 1
ATOM 1682 N N . ILE A 1 202 ? 55.866 -7.434 -96.764 1.00 84.56 202 ILE A N 1
ATOM 1683 C CA . ILE A 1 202 ? 56.808 -6.752 -97.671 1.00 84.56 202 ILE A CA 1
ATOM 1684 C C . ILE A 1 202 ? 57.873 -7.736 -98.163 1.00 84.56 202 ILE A C 1
ATOM 1686 O O . ILE A 1 202 ? 58.047 -7.880 -99.369 1.00 84.56 202 ILE A O 1
ATOM 1690 N N . VAL A 1 203 ? 58.537 -8.454 -97.251 1.00 83.12 203 VAL A N 1
ATOM 1691 C CA . VAL A 1 203 ? 59.557 -9.463 -97.595 1.00 83.12 203 VAL A CA 1
ATOM 1692 C C . VAL A 1 203 ? 58.979 -10.529 -98.527 1.00 83.12 203 VAL A C 1
ATOM 1694 O O . VAL A 1 203 ? 59.560 -10.824 -99.568 1.00 83.12 203 VAL A O 1
ATOM 1697 N N . LYS A 1 204 ? 57.781 -11.034 -98.215 1.00 80.50 204 LYS A N 1
ATOM 1698 C CA . LYS A 1 204 ? 57.054 -11.996 -99.049 1.00 80.50 204 LYS A CA 1
ATOM 1699 C C . LYS A 1 204 ? 56.810 -11.464 -100.465 1.00 80.50 204 LYS A C 1
ATOM 1701 O O . LYS A 1 204 ? 56.961 -12.215 -101.428 1.00 80.50 204 LYS A O 1
ATOM 1706 N N . LYS A 1 205 ? 56.445 -10.183 -100.598 1.00 81.00 205 LYS A N 1
ATOM 1707 C CA . LYS A 1 205 ? 56.215 -9.532 -101.895 1.00 81.00 205 LYS A CA 1
ATOM 1708 C C . LYS A 1 205 ? 57.503 -9.417 -102.717 1.00 81.00 205 LYS A C 1
ATOM 1710 O O . LYS A 1 205 ? 57.470 -9.727 -103.902 1.00 81.00 205 LYS A O 1
ATOM 1715 N N . GLU A 1 206 ? 58.611 -9.014 -102.098 1.00 75.19 206 GLU A N 1
ATOM 1716 C CA . GLU A 1 206 ? 59.909 -8.844 -102.775 1.00 75.19 206 GLU A CA 1
ATOM 1717 C C . GLU A 1 206 ? 60.558 -10.183 -103.164 1.00 75.19 206 GLU A C 1
ATOM 1719 O O . GLU A 1 206 ? 61.170 -10.289 -104.223 1.00 75.19 206 GLU A O 1
ATOM 1724 N N . GLN A 1 207 ? 60.388 -11.234 -102.355 1.00 70.69 207 GLN A N 1
ATOM 1725 C CA . GLN A 1 207 ? 60.924 -12.569 -102.653 1.00 70.69 207 GLN A CA 1
ATOM 1726 C C . GLN A 1 207 ? 60.028 -13.403 -103.594 1.00 70.69 207 GLN A C 1
ATOM 1728 O O . GLN A 1 207 ? 60.410 -14.504 -103.989 1.00 70.69 207 GLN A O 1
ATOM 1733 N N . GLY A 1 208 ? 58.823 -12.930 -103.937 1.00 64.31 208 GLY A N 1
ATOM 1734 C CA . GLY A 1 208 ? 57.876 -13.659 -104.792 1.00 64.31 208 GLY A CA 1
ATOM 1735 C C . GLY A 1 208 ? 57.336 -14.966 -104.187 1.00 64.31 208 GLY A C 1
ATOM 1736 O O . GLY A 1 208 ? 56.825 -15.812 -104.923 1.00 64.31 208 GLY A O 1
ATOM 1737 N N . LEU A 1 209 ? 57.441 -15.166 -102.865 1.00 59.34 209 LEU A N 1
ATOM 1738 C CA . LEU A 1 209 ? 56.988 -16.396 -102.206 1.00 59.34 209 LEU A CA 1
ATOM 1739 C C . LEU A 1 209 ? 55.452 -16.457 -102.122 1.00 59.34 209 LEU A C 1
ATOM 1741 O O . LEU A 1 209 ? 54.804 -15.594 -101.532 1.00 59.34 209 LEU A O 1
ATOM 1745 N N . LEU A 1 210 ? 54.866 -17.544 -102.631 1.00 53.59 210 LEU A N 1
ATOM 1746 C CA . LEU A 1 210 ? 53.426 -17.845 -102.540 1.00 53.59 210 LEU A CA 1
ATOM 1747 C C . LEU A 1 210 ? 53.011 -18.517 -101.219 1.00 53.59 210 LEU A C 1
ATOM 1749 O O . LEU A 1 210 ? 51.833 -18.802 -101.022 1.00 53.59 210 LEU A O 1
ATOM 1753 N N . MET A 1 211 ? 53.939 -18.773 -100.295 1.00 54.94 211 MET A N 1
ATOM 1754 C CA . MET A 1 211 ? 53.642 -19.579 -99.110 1.00 54.94 211 MET A CA 1
ATOM 1755 C C . MET A 1 211 ? 52.841 -18.777 -98.068 1.00 54.94 211 MET A C 1
ATOM 1757 O O . MET A 1 211 ? 53.238 -17.688 -97.642 1.00 54.94 211 MET A O 1
ATOM 1761 N N . GLU A 1 212 ? 51.661 -19.270 -97.694 1.00 54.78 212 GLU A N 1
ATOM 1762 C CA . GLU A 1 212 ? 50.848 -18.708 -96.613 1.00 54.78 212 GLU A CA 1
ATOM 1763 C C . GLU A 1 212 ? 51.398 -19.182 -95.268 1.00 54.78 212 GLU A C 1
ATOM 1765 O O . GLU A 1 212 ? 51.235 -20.337 -94.888 1.00 54.78 212 GLU A O 1
ATOM 1770 N N . CYS A 1 213 ? 52.069 -18.289 -94.540 1.00 55.69 213 CYS A N 1
ATOM 1771 C CA . CYS A 1 213 ? 52.351 -18.525 -93.132 1.00 55.69 213 CYS A CA 1
ATOM 1772 C C . CYS A 1 213 ? 51.055 -18.242 -92.342 1.00 55.69 213 CYS A C 1
ATOM 1774 O O . CYS A 1 213 ? 50.493 -17.149 -92.503 1.00 55.69 213 CYS A O 1
ATOM 1776 N N . PRO A 1 214 ? 50.535 -19.187 -91.536 1.00 59.44 214 PRO A N 1
ATOM 1777 C CA . PRO A 1 214 ? 49.267 -19.014 -90.836 1.00 59.44 214 PRO A CA 1
ATOM 1778 C C . PRO A 1 214 ? 49.269 -17.773 -89.937 1.00 59.44 214 PRO A C 1
ATOM 1780 O O . PRO A 1 214 ? 50.241 -17.485 -89.234 1.00 59.44 214 PRO A O 1
ATOM 1783 N N . VAL A 1 215 ? 48.151 -17.041 -89.926 1.00 55.34 215 VAL A N 1
ATOM 1784 C CA . VAL A 1 215 ? 47.956 -15.843 -89.094 1.00 55.34 215 VAL A CA 1
ATOM 1785 C C . VAL A 1 215 ? 47.986 -16.241 -87.612 1.00 55.34 215 VAL A C 1
ATOM 1787 O O . VAL A 1 215 ? 46.967 -16.571 -87.014 1.00 55.34 215 VAL A O 1
ATOM 1790 N N . GLY A 1 216 ? 49.169 -16.225 -86.994 1.00 59.16 216 GLY A N 1
ATOM 1791 C CA . GLY A 1 216 ? 49.354 -16.759 -85.640 1.00 59.16 216 GLY A CA 1
ATOM 1792 C C . GLY A 1 216 ? 50.808 -16.942 -85.222 1.00 59.16 216 GLY A C 1
ATOM 1793 O O . GLY A 1 216 ? 51.150 -16.634 -84.081 1.00 59.16 216 GLY A O 1
ATOM 1794 N N . GLU A 1 217 ? 51.670 -17.371 -86.142 1.00 70.56 217 GLU A N 1
ATOM 1795 C CA . GLU A 1 217 ? 53.067 -17.704 -85.845 1.00 70.56 217 GLU A CA 1
ATOM 1796 C C . GLU A 1 217 ? 53.995 -16.500 -86.049 1.00 70.56 217 GLU A C 1
ATOM 1798 O O . GLU A 1 217 ? 54.713 -16.389 -87.038 1.00 70.56 217 GLU A O 1
ATOM 1803 N N . ILE A 1 218 ? 53.992 -15.580 -85.079 1.00 78.38 218 ILE A N 1
ATOM 1804 C CA . ILE A 1 218 ? 54.869 -14.391 -85.087 1.00 78.38 218 ILE A CA 1
ATOM 1805 C C . ILE A 1 218 ? 56.345 -14.794 -85.206 1.00 78.38 218 ILE A C 1
ATOM 1807 O O . ILE A 1 218 ? 57.099 -14.146 -85.925 1.00 78.38 218 ILE A O 1
ATOM 1811 N N . ASN A 1 219 ? 56.746 -15.869 -84.522 1.00 80.94 219 ASN A N 1
ATOM 1812 C CA . ASN A 1 219 ? 58.128 -16.349 -84.542 1.00 80.94 219 ASN A CA 1
ATOM 1813 C C . ASN A 1 219 ? 58.540 -16.777 -85.957 1.00 80.94 219 ASN A C 1
ATOM 1815 O O . ASN A 1 219 ? 59.549 -16.295 -86.451 1.00 80.94 219 ASN A O 1
ATOM 1819 N N . GLY A 1 220 ? 57.700 -17.546 -86.662 1.00 80.06 220 GLY A N 1
ATOM 1820 C CA . GLY A 1 220 ? 57.975 -17.934 -88.050 1.00 80.06 220 GLY A CA 1
ATOM 1821 C C . GLY A 1 220 ? 58.033 -16.738 -89.012 1.00 80.06 220 GLY A C 1
ATOM 1822 O O . GLY A 1 220 ? 58.865 -16.696 -89.921 1.00 80.06 220 GLY A O 1
ATOM 1823 N N . GLN A 1 221 ? 57.201 -15.713 -88.785 1.00 81.56 221 GLN A N 1
ATOM 1824 C CA . GLN A 1 221 ? 57.260 -14.467 -89.558 1.00 81.56 221 GLN A CA 1
ATOM 1825 C C . GLN A 1 221 ? 58.569 -13.707 -89.334 1.00 81.56 221 GLN A C 1
ATOM 1827 O O . GLN A 1 221 ? 59.165 -13.235 -90.304 1.00 81.56 221 GLN A O 1
ATOM 1832 N N . LEU A 1 222 ? 59.014 -13.607 -88.078 1.00 85.44 222 LEU A N 1
ATOM 1833 C CA . LEU A 1 222 ? 60.287 -12.991 -87.706 1.00 85.44 222 LEU A CA 1
ATOM 1834 C C . LEU A 1 222 ? 61.480 -13.760 -88.273 1.00 85.44 222 LEU A C 1
ATOM 1836 O O . LEU A 1 222 ? 62.361 -13.119 -88.836 1.00 85.44 222 LEU A O 1
ATOM 1840 N N . ASP A 1 223 ? 61.479 -15.092 -88.203 1.00 84.06 223 ASP A N 1
ATOM 1841 C CA . ASP A 1 223 ? 62.545 -15.937 -88.756 1.00 84.06 223 ASP A CA 1
ATOM 1842 C C . ASP A 1 223 ? 62.688 -15.721 -90.271 1.00 84.06 223 ASP A C 1
ATOM 1844 O O . ASP A 1 223 ? 63.796 -15.564 -90.785 1.00 84.06 223 ASP A O 1
ATOM 1848 N N . THR A 1 224 ? 61.562 -15.606 -90.987 1.00 80.75 224 THR A N 1
ATOM 1849 C CA . THR A 1 224 ? 61.560 -15.313 -92.432 1.00 80.75 224 THR A CA 1
ATOM 1850 C C . THR A 1 224 ? 62.141 -13.926 -92.730 1.00 80.75 224 THR A C 1
ATOM 1852 O O . THR A 1 224 ? 62.968 -13.774 -93.629 1.00 80.75 224 THR A O 1
ATOM 1855 N N . ILE A 1 225 ? 61.730 -12.901 -91.969 1.00 85.38 225 ILE A N 1
ATOM 1856 C CA . ILE A 1 225 ? 62.271 -11.539 -92.110 1.00 85.38 225 ILE A CA 1
ATOM 1857 C C . ILE A 1 225 ? 63.776 -11.534 -91.806 1.00 85.38 225 ILE A C 1
ATOM 1859 O O . ILE A 1 225 ? 64.548 -1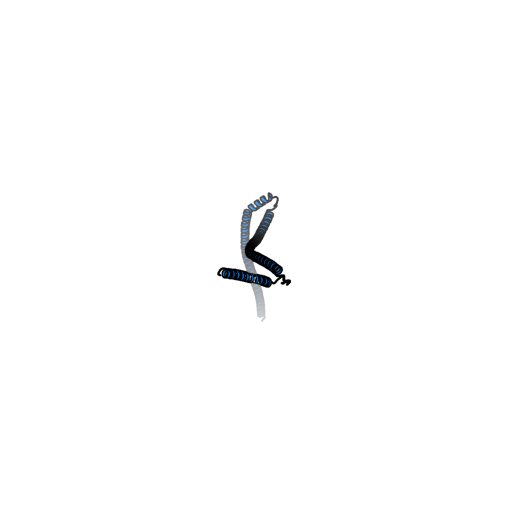0.904 -92.528 1.00 85.38 225 ILE A O 1
ATOM 1863 N N . GLN A 1 226 ? 64.198 -12.228 -90.747 1.00 87.25 226 GLN A N 1
ATOM 1864 C CA . GLN A 1 226 ? 65.593 -12.320 -90.333 1.00 87.25 226 GLN A CA 1
ATOM 1865 C C . GLN A 1 226 ? 66.449 -12.975 -91.415 1.00 87.25 226 GLN A C 1
ATOM 1867 O O . GLN A 1 226 ? 67.500 -12.428 -91.749 1.00 87.25 226 GLN A O 1
ATOM 1872 N N . GLN A 1 227 ? 66.000 -14.100 -91.977 1.00 84.56 227 GLN A N 1
ATOM 1873 C CA . GLN A 1 227 ? 66.724 -14.783 -93.044 1.00 84.56 227 GLN A CA 1
ATOM 1874 C C . GLN A 1 227 ? 66.892 -13.868 -94.259 1.00 84.56 227 GLN A C 1
ATOM 1876 O O . GLN A 1 227 ? 68.009 -13.688 -94.730 1.00 84.56 227 GLN A O 1
ATOM 1881 N N . TYR A 1 228 ? 65.830 -13.178 -94.686 1.00 84.69 228 TYR A N 1
ATOM 1882 C CA . TYR A 1 228 ? 65.924 -12.232 -95.800 1.00 84.69 228 TYR A CA 1
ATOM 1883 C C . TYR A 1 228 ? 66.911 -11.084 -95.542 1.00 84.69 228 TYR A C 1
ATOM 1885 O O . TYR A 1 228 ? 67.668 -10.696 -96.430 1.00 84.69 228 TYR A O 1
ATOM 1893 N N . LEU A 1 229 ? 66.933 -10.530 -94.326 1.00 85.06 229 LEU A N 1
ATOM 1894 C CA . LEU A 1 229 ? 67.890 -9.480 -93.967 1.00 85.06 229 LEU A CA 1
ATOM 1895 C C . LEU A 1 229 ? 69.337 -9.992 -93.938 1.00 85.06 229 LEU A C 1
ATOM 1897 O O . LEU A 1 229 ? 70.247 -9.248 -94.310 1.00 85.06 229 LEU A O 1
ATOM 1901 N N . LEU A 1 230 ? 69.561 -11.236 -93.501 1.00 86.69 230 LEU A N 1
ATOM 1902 C CA . LEU A 1 230 ? 70.874 -11.880 -93.560 1.00 86.69 230 LEU A CA 1
ATOM 1903 C C . LEU A 1 230 ? 71.307 -12.103 -95.010 1.00 86.69 230 LEU A C 1
ATOM 1905 O O . LEU A 1 230 ? 72.420 -11.711 -95.351 1.00 86.69 230 LEU A O 1
ATOM 1909 N N . ASP A 1 231 ? 70.414 -12.599 -95.865 1.00 82.88 231 ASP A N 1
ATOM 1910 C CA . ASP A 1 231 ? 70.680 -12.793 -97.292 1.00 82.88 231 ASP A CA 1
ATOM 1911 C C . ASP A 1 231 ? 71.019 -11.452 -97.979 1.00 82.88 231 ASP A C 1
ATOM 1913 O O . ASP A 1 231 ? 71.994 -11.352 -98.724 1.00 82.88 231 ASP A O 1
ATOM 1917 N N . LEU A 1 232 ? 70.274 -10.376 -97.682 1.00 81.75 232 LEU A N 1
ATOM 1918 C CA . LEU A 1 232 ? 70.582 -9.018 -98.157 1.00 81.75 232 LEU A CA 1
ATOM 1919 C C . LEU A 1 232 ? 71.944 -8.520 -97.667 1.00 81.75 232 LEU A C 1
ATOM 1921 O O . LEU A 1 232 ? 72.683 -7.888 -98.424 1.00 81.75 232 LEU A O 1
ATOM 1925 N N . LYS A 1 233 ? 72.289 -8.786 -96.405 1.00 84.12 233 LYS A N 1
ATOM 1926 C CA . LYS A 1 233 ? 73.583 -8.408 -95.834 1.00 84.12 233 LYS A CA 1
ATOM 1927 C C . LYS A 1 233 ? 74.726 -9.182 -96.489 1.00 84.12 233 LYS A C 1
ATOM 1929 O O . LYS A 1 233 ? 75.754 -8.577 -96.783 1.00 84.12 233 LYS A O 1
ATOM 1934 N N . GLU A 1 234 ? 74.566 -10.481 -96.716 1.00 82.62 234 GLU A N 1
ATOM 1935 C CA . GLU A 1 234 ? 75.548 -11.302 -97.426 1.00 82.62 234 GLU A CA 1
ATOM 1936 C C . GLU A 1 234 ? 75.721 -10.821 -98.868 1.00 82.62 234 GLU A C 1
ATOM 1938 O O . GLU A 1 234 ? 76.852 -10.568 -99.279 1.00 82.62 234 GLU A O 1
ATOM 1943 N N . MET A 1 235 ? 74.624 -10.544 -99.584 1.00 78.56 235 MET A N 1
ATOM 1944 C CA . MET A 1 235 ? 74.677 -9.933 -100.916 1.00 78.56 235 MET A CA 1
ATOM 1945 C C . MET A 1 235 ? 75.409 -8.585 -100.909 1.00 78.56 235 MET A C 1
ATOM 1947 O O . MET A 1 235 ? 76.243 -8.339 -101.777 1.00 78.56 235 MET A O 1
ATOM 1951 N N . LEU A 1 236 ? 75.152 -7.714 -99.929 1.00 77.00 236 LEU A N 1
ATOM 1952 C CA . LEU A 1 236 ? 75.852 -6.431 -99.798 1.00 77.00 236 LEU A CA 1
ATOM 1953 C C . LEU A 1 236 ? 77.343 -6.605 -99.505 1.00 77.00 236 LEU A C 1
ATOM 1955 O O . LEU A 1 236 ? 78.158 -5.907 -100.102 1.00 77.00 236 LEU A O 1
ATOM 1959 N N . ILE A 1 237 ? 77.713 -7.524 -98.609 1.00 79.69 237 ILE A N 1
ATOM 1960 C CA . ILE A 1 237 ? 79.117 -7.845 -98.319 1.00 79.69 237 ILE A CA 1
ATOM 1961 C C . ILE A 1 237 ? 79.803 -8.377 -99.577 1.00 79.69 237 ILE A C 1
ATOM 1963 O O . ILE A 1 237 ? 80.936 -7.990 -99.858 1.00 79.69 237 ILE A O 1
ATOM 1967 N N . ASP A 1 238 ? 79.129 -9.222 -100.351 1.00 74.31 238 ASP A N 1
ATOM 1968 C CA . ASP A 1 238 ? 79.656 -9.753 -101.603 1.00 74.31 238 ASP A CA 1
ATOM 1969 C C . ASP A 1 238 ? 79.785 -8.678 -102.686 1.00 74.31 238 ASP A C 1
ATOM 1971 O O . ASP A 1 238 ? 80.778 -8.673 -103.413 1.00 74.31 238 ASP A O 1
ATOM 1975 N N . ILE A 1 239 ? 78.859 -7.717 -102.762 1.00 73.81 239 ILE A N 1
ATOM 1976 C CA . ILE A 1 239 ? 78.993 -6.533 -103.624 1.00 73.81 239 ILE A CA 1
ATOM 1977 C C . ILE A 1 239 ? 80.190 -5.683 -103.176 1.00 73.81 239 ILE A C 1
ATOM 1979 O O . ILE A 1 239 ? 81.031 -5.341 -103.999 1.00 73.81 239 ILE A O 1
ATOM 1983 N N . TYR A 1 240 ? 80.351 -5.429 -101.875 1.00 71.12 240 TYR A N 1
ATOM 1984 C CA . TYR A 1 240 ? 81.477 -4.652 -101.340 1.00 71.12 240 TYR A CA 1
ATOM 1985 C C . TYR A 1 240 ? 82.832 -5.354 -101.548 1.00 71.12 240 TYR A C 1
ATOM 1987 O O . TYR A 1 240 ? 83.853 -4.715 -101.820 1.00 71.12 240 TYR A O 1
ATOM 1995 N N . LYS A 1 241 ? 82.857 -6.690 -101.453 1.00 67.44 241 LYS A N 1
ATOM 1996 C CA . LYS A 1 241 ? 84.018 -7.520 -101.805 1.00 67.44 241 LYS A CA 1
ATOM 1997 C C . LYS A 1 241 ? 84.305 -7.465 -103.304 1.00 67.44 241 LYS A C 1
ATOM 1999 O O . LYS A 1 241 ? 85.464 -7.375 -103.693 1.00 67.44 241 LYS A O 1
ATOM 2004 N N . ARG A 1 242 ? 83.277 -7.477 -104.156 1.00 60.16 242 ARG A N 1
ATOM 2005 C CA . ARG A 1 242 ? 83.441 -7.299 -105.606 1.00 60.16 242 ARG A CA 1
ATOM 2006 C C . ARG A 1 242 ? 83.970 -5.906 -105.941 1.00 60.16 242 ARG A C 1
ATOM 2008 O O . ARG A 1 242 ? 84.911 -5.826 -106.718 1.00 60.16 242 ARG A O 1
ATOM 2015 N N . ASP A 1 243 ? 83.491 -4.847 -105.298 1.00 58.69 243 ASP A N 1
ATOM 2016 C CA . ASP A 1 243 ? 83.982 -3.477 -105.510 1.00 58.69 243 ASP A CA 1
ATOM 2017 C C . ASP A 1 243 ? 85.426 -3.277 -105.024 1.00 58.69 243 ASP A C 1
ATOM 2019 O O . ASP A 1 243 ? 86.227 -2.614 -105.684 1.00 58.69 243 ASP A O 1
ATOM 2023 N N . THR A 1 244 ? 85.817 -3.908 -103.913 1.00 58.69 244 THR A N 1
ATOM 2024 C CA . THR A 1 244 ? 87.218 -3.902 -103.448 1.00 58.69 244 THR A CA 1
ATOM 2025 C C . THR A 1 244 ? 88.137 -4.740 -104.338 1.00 58.69 244 THR A C 1
ATOM 2027 O O . THR A 1 244 ? 89.272 -4.332 -104.581 1.00 58.69 244 THR A O 1
ATOM 2030 N N . VAL A 1 245 ? 87.656 -5.852 -104.904 1.00 57.78 245 VAL A N 1
ATOM 2031 C CA . VAL A 1 245 ? 88.387 -6.630 -105.920 1.00 57.78 245 VAL A CA 1
ATOM 2032 C C . VAL A 1 245 ? 88.488 -5.863 -107.243 1.00 57.78 245 VAL A C 1
ATOM 2034 O O . VAL A 1 245 ? 89.550 -5.881 -107.862 1.00 57.78 245 VAL A O 1
ATOM 2037 N N . ILE A 1 246 ? 87.452 -5.132 -107.663 1.00 56.97 246 ILE A N 1
ATOM 2038 C CA . ILE A 1 246 ? 87.484 -4.272 -108.858 1.00 56.97 246 ILE A CA 1
ATOM 2039 C C . ILE A 1 246 ? 88.463 -3.105 -108.651 1.00 56.97 246 ILE A C 1
ATOM 2041 O O . ILE A 1 246 ? 89.257 -2.823 -109.549 1.00 56.97 246 ILE A O 1
ATOM 2045 N N . SER A 1 247 ? 88.491 -2.497 -107.460 1.00 53.69 247 SER A N 1
ATOM 2046 C CA . SER A 1 247 ? 89.451 -1.447 -107.075 1.00 53.69 247 SER A CA 1
ATOM 2047 C C . SER A 1 247 ? 90.901 -1.964 -107.002 1.00 53.69 247 SER A C 1
ATOM 2049 O O . SER A 1 247 ? 91.830 -1.333 -107.511 1.00 53.69 247 SER A O 1
ATOM 2051 N N . ALA A 1 248 ? 91.118 -3.176 -106.477 1.00 53.31 248 ALA A N 1
ATOM 2052 C CA . ALA A 1 248 ? 92.431 -3.828 -106.481 1.00 53.31 248 ALA A CA 1
ATOM 2053 C C . ALA A 1 248 ? 92.885 -4.243 -107.897 1.00 53.31 248 ALA A C 1
ATOM 2055 O O . ALA A 1 248 ? 94.068 -4.147 -108.225 1.00 53.31 248 ALA A O 1
ATOM 2056 N N . SER A 1 249 ? 91.947 -4.649 -108.760 1.00 52.94 249 SER A N 1
ATOM 2057 C CA . SER A 1 249 ? 92.215 -5.016 -110.159 1.00 52.94 249 SER A CA 1
ATOM 2058 C C . SER A 1 249 ? 92.527 -3.793 -111.030 1.00 52.94 249 SER A C 1
ATOM 2060 O O . SER A 1 249 ? 93.369 -3.875 -111.923 1.00 52.94 249 SER A O 1
ATOM 2062 N N . THR A 1 250 ? 91.924 -2.634 -110.745 1.00 53.41 250 THR A N 1
ATOM 2063 C CA . THR A 1 250 ? 92.257 -1.363 -111.415 1.00 53.41 250 THR A CA 1
ATOM 2064 C C . THR A 1 250 ? 93.595 -0.787 -110.943 1.00 53.41 250 THR A C 1
ATOM 2066 O O . THR A 1 250 ? 94.347 -0.260 -111.761 1.00 53.41 250 THR A O 1
ATOM 2069 N N . LEU A 1 251 ? 93.972 -0.969 -109.671 1.00 53.00 251 LEU A N 1
ATOM 2070 C CA . LEU A 1 251 ? 95.298 -0.581 -109.162 1.00 53.00 251 LEU A CA 1
ATOM 2071 C C . LEU A 1 251 ? 96.451 -1.453 -109.698 1.00 53.00 251 LEU A C 1
ATOM 2073 O O . LEU A 1 251 ? 97.572 -0.962 -109.830 1.00 53.00 251 LEU A O 1
ATOM 2077 N N . LEU A 1 252 ? 96.196 -2.714 -110.062 1.00 53.75 252 LEU A N 1
ATOM 2078 C CA . LEU A 1 252 ? 97.175 -3.585 -110.735 1.00 53.75 252 LEU A CA 1
ATOM 2079 C C . LEU A 1 252 ? 97.361 -3.251 -112.227 1.00 53.75 252 LEU A C 1
ATOM 2081 O O . LEU A 1 252 ? 98.442 -3.485 -112.765 1.00 53.75 252 LEU A O 1
ATOM 2085 N N . PHE A 1 253 ? 96.361 -2.651 -112.881 1.00 52.59 253 PHE A N 1
ATOM 2086 C CA . PHE A 1 253 ? 96.456 -2.194 -114.276 1.00 52.59 253 PHE A CA 1
ATOM 2087 C C . PHE A 1 253 ? 97.179 -0.845 -114.449 1.00 52.59 253 PHE A C 1
ATOM 2089 O O . PHE A 1 253 ? 97.640 -0.546 -115.545 1.00 52.59 253 PHE A O 1
ATOM 2096 N N . LEU A 1 254 ? 97.334 -0.057 -113.380 1.00 52.00 254 LEU A N 1
ATOM 2097 C CA . LEU A 1 254 ? 98.043 1.234 -113.381 1.00 52.00 254 LEU A CA 1
ATOM 2098 C C . LEU A 1 254 ? 99.531 1.134 -112.986 1.00 52.00 254 LEU A C 1
ATOM 2100 O O . LEU A 1 254 ? 100.189 2.158 -112.813 1.00 52.00 254 LEU A O 1
ATOM 2104 N N . LYS A 1 255 ? 100.076 -0.082 -112.831 1.00 49.53 255 LYS A N 1
ATOM 2105 C CA . LYS A 1 255 ? 101.467 -0.327 -112.395 1.00 49.53 255 LYS A CA 1
ATOM 2106 C C . LYS A 1 255 ? 102.351 -1.014 -113.452 1.00 49.53 255 LYS A C 1
ATOM 2108 O O . LYS A 1 255 ? 103.285 -1.731 -113.088 1.00 49.53 255 LYS A O 1
ATOM 2113 N N . LYS A 1 256 ? 102.067 -0.792 -114.738 1.00 42.78 256 LYS A N 1
ATOM 2114 C CA . LYS A 1 256 ? 102.921 -1.166 -115.875 1.00 42.78 256 LYS A CA 1
ATOM 2115 C C . LYS A 1 256 ? 103.256 0.052 -116.720 1.00 42.78 256 LYS A C 1
ATOM 2117 O O . LYS A 1 256 ? 102.323 0.845 -116.961 1.00 42.78 256 LYS A O 1
#